Protein 1PG6 (pdb70)

Nearest PDB structures (foldseek):
  1pg6-assembly1_A  TM=1.004E+00  e=1.385E-38  Streptococcus pyogenes MGAS8232
  1yox-assembly1_B  TM=8.135E-01  e=5.431E-15  Pseudomonas aeruginosa PAO1
  1yox-assembly1_A  TM=8.453E-01  e=1.444E-13  Pseudomonas aeruginosa PAO1
  1yox-assembly2_D  TM=7.747E-01  e=6.832E-14  Pseudomonas aeruginosa PAO1
  1yox-assembly1_C  TM=8.020E-01  e=1.529E-13  Pseudomonas aeruginosa PAO1

B-factor: mean 27.82, std 14.69, range [6.5, 65.75]

Secondary structure (DSSP, 8-state):
--EEE-------EEEEE-TT--EEEETT--EE-TT---B-TT---SSSHHHHHH-------EEE---SSEEEEE--SSSB-EEEEEESS--EEE-TT-EEEEETTSEE--B-------B--EESSEEEEEE-SB-EEEEEEES---EEGGGEEEEETTSEEEEE-SS---HHHHT---EEEEESEEEEEEES--HHHHHHHHGGG-

Sequence (206 aa):
RRFTIDQNQFPLVEIDLEHGGSVYLQQGSVYHTENVTLNTKLNGLGKLVGAIGRSVSGESFITQASNGDGKLALAPNTPGQIVALELGEKQYRLNDGAFLALDGSAQYKERQNIGGGLFVTTEGLGTLLANSFGSIKKITLDGGTTIDNAHVVAWSRELDYDIHLENGFQSIGTGEGVVNTFRGHGEIYIQSLNLEQFAGTLKRYL

Structure (mmCIF, N/CA/C/O backbone):
data_1PG6
#
_entry.id   1PG6
#
_cell.length_a   71.541
_cell.length_b   71.541
_cell.length_c   216.927
_cell.angle_alpha   90.00
_cell.angle_beta   90.00
_cell.angle_gamma   120.00
#
_symmetry.space_group_name_H-M   'H 3 2'
#
loop_
_entity.id
_entity.type
_entity.pdbx_description
1 polymer 'Hypothetical protein SpyM3_0169'
2 non-polymer 'CALCIUM ION'
3 water water
#
loop_
_atom_site.group_PDB
_atom_site.id
_atom_site.type_symbol
_atom_site.label_atom_id
_atom_site.label_alt_id
_atom_site.label_comp_id
_atom_site.label_asym_id
_atom_site.label_entity_id
_atom_site.label_seq_id
_atom_site.pdbx_PDB_ins_code
_atom_site.Cartn_x
_atom_site.Cartn_y
_atom_site.Cartn_z
_atom_site.occupancy
_atom_site.B_iso_or_equiv
_atom_site.auth_seq_id
_atom_site.auth_comp_id
_atom_site.auth_asym_id
_atom_site.auth_atom_id
_atom_site.pdbx_PDB_model_num
ATOM 1 N N . ARG A 1 12 ? 56.926 -3.541 67.441 1.00 44.49 5 ARG A N 1
ATOM 2 C CA . ARG A 1 12 ? 55.687 -2.750 67.195 1.00 44.22 5 ARG A CA 1
ATOM 3 C C . ARG A 1 12 ? 56.008 -1.260 67.228 1.00 42.58 5 ARG A C 1
ATOM 4 O O . ARG A 1 12 ? 56.928 -0.829 67.922 1.00 41.65 5 ARG A O 1
ATOM 20 N N . ARG A 1 14 ? 55.252 2.708 68.132 1.00 35.64 7 ARG A N 1
ATOM 21 C CA . ARG A 1 14 ? 54.636 3.380 69.266 1.00 34.81 7 ARG A CA 1
ATOM 22 C C . ARG A 1 14 ? 54.038 4.662 68.702 1.00 32.57 7 ARG A C 1
ATOM 23 O O . ARG A 1 14 ? 54.723 5.425 68.021 1.00 31.24 7 ARG A O 1
ATOM 31 N N . PHE A 1 15 ? 52.759 4.892 68.970 1.00 29.68 8 PHE A N 1
ATOM 32 C CA . PH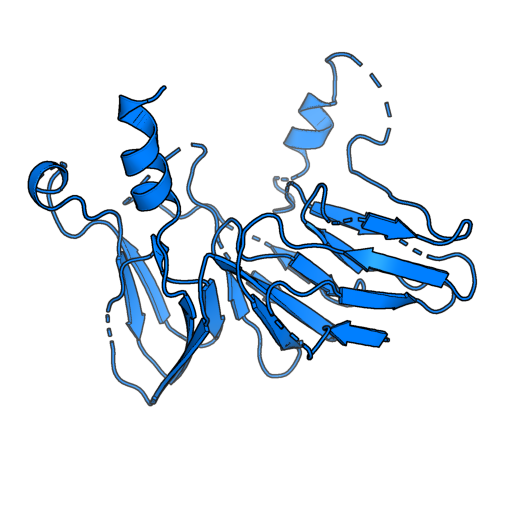E A 1 15 ? 52.095 6.080 68.450 1.00 28.33 8 PHE A CA 1
ATOM 33 C C . PHE A 1 15 ? 51.466 6.932 69.540 1.00 27.77 8 PHE A C 1
ATOM 34 O O . PHE A 1 15 ? 51.264 6.481 70.666 1.00 27.11 8 PHE A O 1
ATOM 42 N N . THR A 1 16 ? 51.167 8.177 69.193 1.00 26.62 9 THR A N 1
ATOM 43 C CA . THR A 1 16 ? 50.533 9.102 70.115 1.00 26.82 9 THR A CA 1
ATOM 44 C C . THR A 1 16 ? 49.579 9.982 69.319 1.00 25.88 9 THR A C 1
ATOM 45 O O . THR A 1 16 ? 50.012 10.854 68.563 1.00 23.79 9 THR A O 1
ATOM 49 N N . ILE A 1 17 ? 48.282 9.725 69.468 1.00 25.34 10 ILE A N 1
ATOM 50 C CA . ILE A 1 17 ? 47.263 10.518 68.788 1.00 24.00 10 ILE A CA 1
ATOM 51 C C . ILE A 1 17 ? 47.019 11.721 69.682 1.00 25.77 10 ILE A C 1
ATOM 52 O O . ILE A 1 17 ? 46.753 11.575 70.875 1.00 24.73 10 ILE A O 1
ATOM 57 N N . ASP A 1 18 ? 47.130 12.915 69.114 1.00 27.10 11 ASP A N 1
ATOM 58 C CA . ASP A 1 18 ? 46.917 14.125 69.896 1.00 28.00 11 ASP A CA 1
ATOM 59 C C . ASP A 1 18 ? 45.514 14.102 70.516 1.00 28.14 11 ASP A C 1
ATOM 60 O O . ASP A 1 18 ? 44.539 13.808 69.828 1.00 30.47 11 ASP A O 1
ATOM 65 N N . GLN A 1 19 ? 45.410 14.415 71.807 1.00 28.71 12 GLN A N 1
ATOM 66 C CA . GLN A 1 19 ? 44.112 14.402 72.491 1.00 27.60 12 GLN A CA 1
ATOM 67 C C . GLN A 1 19 ? 43.458 15.777 72.595 1.00 24.53 12 GLN A C 1
ATOM 68 O O . GLN A 1 19 ? 42.236 15.884 72.690 1.00 24.35 12 GLN A O 1
ATOM 74 N N . ASN A 1 20 ? 44.267 16.828 72.590 1.00 19.17 13 ASN A N 1
ATOM 75 C CA . ASN A 1 20 ? 43.726 18.170 72.709 1.00 15.64 13 ASN A CA 1
ATOM 76 C C . ASN A 1 20 ? 43.279 18.735 71.369 1.00 13.43 13 ASN A C 1
ATOM 77 O O . ASN A 1 20 ? 42.316 19.499 71.303 1.00 14.88 13 ASN A O 1
ATOM 90 N N . GLN A 1 22 ? 41.469 19.171 67.945 1.00 11.65 15 GLN A N 1
ATOM 91 C CA . GLN A 1 22 ? 40.181 18.789 67.378 1.00 11.91 15 GLN A CA 1
ATOM 92 C C . GLN A 1 22 ? 40.426 17.900 66.162 1.00 8.67 15 GLN A C 1
ATOM 93 O O . GLN A 1 22 ? 39.730 16.910 65.940 1.00 9.07 15 GLN A O 1
ATOM 99 N N . PHE A 1 23 ? 41.426 18.277 65.375 1.00 7.71 16 PHE A N 1
ATOM 100 C CA . PHE A 1 23 ? 41.828 17.534 64.173 1.00 7.10 16 PHE A CA 1
ATOM 101 C C . PHE A 1 23 ? 43.236 17.062 64.528 1.00 7.41 16 PHE A C 1
ATOM 102 O O . PHE A 1 23 ? 44.198 17.816 64.447 1.00 7.91 16 PHE A O 1
ATOM 110 N N . PRO A 1 24 ? 43.355 15.797 64.945 1.00 9.41 17 PRO A N 1
ATOM 111 C CA . PRO A 1 24 ? 44.603 15.167 65.355 1.00 10.11 17 PRO A CA 1
ATOM 112 C C . PRO A 1 24 ? 45.696 14.895 64.354 1.00 10.29 17 PRO A C 1
ATOM 113 O O . PRO A 1 24 ? 45.475 14.723 63.155 1.00 9.75 17 PRO A O 1
ATOM 117 N N . LEU A 1 25 ? 46.899 14.871 64.903 1.00 12.70 18 LEU A N 1
ATOM 118 C CA . LEU A 1 25 ? 48.108 14.550 64.173 1.00 13.94 18 LEU A CA 1
ATOM 119 C C . LEU A 1 25 ? 48.508 13.316 64.973 1.00 14.64 18 LEU A C 1
ATOM 120 O O . LEU A 1 25 ? 48.177 13.212 66.158 1.00 15.88 18 LEU A O 1
ATOM 125 N N . VAL A 1 26 ? 49.170 12.361 64.339 1.00 12.67 19 VAL A N 1
ATOM 126 C CA . VAL A 1 26 ? 49.613 11.187 65.069 1.00 12.82 19 VAL A CA 1
ATOM 127 C C . VAL A 1 26 ? 51.131 11.126 64.967 1.00 14.60 19 VAL A C 1
ATOM 128 O O . VAL A 1 26 ? 51.692 11.124 63.873 1.00 14.62 19 VAL A O 1
ATOM 132 N N . GLU A 1 27 ? 51.787 11.132 66.123 1.00 14.11 20 GLU A N 1
ATOM 133 C CA . GLU A 1 27 ? 53.238 11.065 66.184 1.00 16.35 20 GLU A CA 1
ATOM 134 C C . GLU A 1 27 ? 53.588 9.598 66.369 1.00 17.60 20 GLU A C 1
ATOM 135 O O . GLU A 1 27 ? 53.075 8.937 67.276 1.00 17.98 20 GLU A O 1
ATOM 141 N N . ILE A 1 28 ? 54.463 9.094 65.508 1.00 17.59 21 ILE A N 1
ATOM 142 C CA . ILE A 1 28 ? 54.857 7.692 65.543 1.00 18.87 21 ILE A CA 1
ATOM 143 C C . ILE A 1 28 ? 56.347 7.498 65.788 1.00 19.52 21 ILE A C 1
ATOM 144 O O . ILE A 1 28 ? 57.177 8.137 65.147 1.00 20.38 21 ILE A O 1
ATOM 149 N N . ASP A 1 29 ? 56.677 6.618 66.729 1.00 21.59 22 ASP A N 1
ATOM 150 C CA . ASP A 1 29 ? 58.068 6.310 67.036 1.00 23.38 22 ASP A CA 1
ATOM 151 C C . ASP A 1 29 ? 58.376 4.929 66.486 1.00 24.14 22 ASP A C 1
ATOM 152 O O . ASP A 1 29 ? 57.675 3.959 66.783 1.00 22.17 22 ASP A O 1
ATOM 157 N N . LEU A 1 30 ? 59.422 4.853 65.672 1.00 25.31 23 LEU A N 1
ATOM 158 C CA . LEU A 1 30 ? 59.838 3.594 65.066 1.00 27.12 23 LEU A CA 1
ATOM 159 C C . LEU A 1 30 ? 61.212 3.170 65.563 1.00 28.51 23 LEU A C 1
ATOM 160 O O . LEU A 1 30 ? 62.151 3.964 65.570 1.00 28.30 23 LEU A O 1
ATOM 165 N N . GLU A 1 31 ? 61.320 1.916 65.984 1.00 31.02 24 GLU A N 1
ATOM 166 C CA . GLU A 1 31 ? 62.590 1.382 66.451 1.00 33.41 24 GLU A CA 1
ATOM 167 C C . GLU A 1 31 ? 63.400 0.989 65.225 1.00 33.69 24 GLU A C 1
ATOM 168 O O . GLU A 1 31 ? 62.882 0.986 64.107 1.00 33.27 24 GLU A O 1
ATOM 174 N N . HIS A 1 32 ? 64.669 0.660 65.432 1.00 33.83 25 HIS A N 1
ATOM 175 C CA . HIS A 1 32 ? 65.524 0.262 64.325 1.00 33.42 25 HIS A CA 1
ATOM 176 C C . HIS A 1 32 ? 64.882 -0.902 63.576 1.00 31.84 25 HIS A C 1
ATOM 177 O O . HIS A 1 32 ? 64.426 -1.867 64.188 1.00 31.71 25 HIS A O 1
ATOM 184 N N . GLY A 1 33 ? 64.840 -0.799 62.250 1.00 31.20 26 GLY A N 1
ATOM 185 C CA . GLY A 1 33 ? 64.254 -1.854 61.443 1.00 29.86 26 GLY A CA 1
ATOM 186 C C . GLY A 1 33 ? 62.736 -1.848 61.419 1.00 29.57 26 GLY A C 1
ATOM 187 O O . GLY A 1 33 ? 62.123 -2.666 60.735 1.00 30.03 26 GLY A O 1
ATOM 188 N N . GLY A 1 34 ? 62.126 -0.927 62.159 1.00 28.84 27 GLY A N 1
ATOM 189 C CA . GLY A 1 34 ? 60.674 -0.852 62.198 1.00 27.13 27 GLY A CA 1
ATOM 190 C C . GLY A 1 34 ? 60.082 -0.156 60.987 1.00 26.19 27 GLY A C 1
ATOM 191 O O . GLY A 1 34 ? 60.723 0.698 60.374 1.00 25.19 27 GLY A O 1
ATOM 192 N N . SER A 1 35 ? 58.852 -0.517 60.636 1.00 25.00 28 SER A N 1
ATOM 193 C CA . SER A 1 35 ? 58.193 0.090 59.487 1.00 24.27 28 SER A CA 1
ATOM 194 C C . SER A 1 35 ? 56.701 0.254 59.719 1.00 22.90 28 SER A C 1
ATOM 195 O O . SER A 1 35 ? 56.132 -0.307 60.656 1.00 21.25 28 SER A O 1
ATOM 198 N N . VAL A 1 36 ? 56.069 1.024 58.844 1.00 21.11 29 VAL A N 1
ATOM 199 C CA . VAL A 1 36 ? 54.641 1.251 58.944 1.00 19.93 29 VAL A CA 1
ATOM 200 C C . VAL A 1 36 ? 54.066 1.619 57.590 1.00 17.00 29 VAL A C 1
ATOM 201 O O . VAL A 1 36 ? 54.686 2.355 56.819 1.00 17.91 29 VAL A O 1
ATOM 205 N N . TYR A 1 37 ? 52.886 1.082 57.302 1.00 17.12 30 TYR A N 1
ATOM 206 C CA . TYR A 1 37 ? 52.185 1.379 56.060 1.00 15.83 30 TYR A CA 1
ATOM 207 C C . TYR A 1 37 ? 51.399 2.652 56.346 1.00 15.94 30 TYR A C 1
ATOM 208 O O . TYR A 1 37 ? 50.849 2.806 57.438 1.00 15.25 30 TYR A O 1
ATOM 217 N N . LEU A 1 38 ? 51.330 3.555 55.375 1.00 14.53 31 LEU A N 1
ATOM 218 C CA . LEU A 1 38 ? 50.597 4.799 55.581 1.00 14.87 31 LEU A CA 1
ATOM 219 C C . LEU A 1 38 ? 49.826 5.286 54.366 1.00 14.45 31 LEU A C 1
ATOM 220 O O . LEU A 1 38 ? 50.188 5.014 53.218 1.00 13.75 31 LEU A O 1
ATOM 225 N N . GLN A 1 39 ? 48.747 6.003 54.649 1.00 14.02 32 GLN A N 1
ATOM 226 C CA . GLN A 1 39 ? 47.896 6.597 53.629 1.00 14.53 32 GLN A CA 1
ATOM 227 C C . GLN A 1 39 ? 48.782 7.487 52.764 1.00 14.26 32 GLN A C 1
ATOM 228 O O . GLN A 1 39 ? 49.506 8.336 53.281 1.00 13.27 32 GLN A O 1
ATOM 234 N N . GLN A 1 40 ? 48.735 7.289 51.451 1.00 16.06 33 GLN A N 1
ATOM 235 C CA . GLN A 1 40 ? 49.565 8.088 50.563 1.00 16.81 33 GLN A CA 1
ATOM 236 C C . GLN A 1 40 ? 49.371 9.571 50.849 1.00 15.10 33 GLN A C 1
ATOM 237 O O . GLN A 1 40 ? 48.243 10.047 50.952 1.00 14.24 33 GLN A O 1
ATOM 243 N N . GLY A 1 41 ? 50.483 10.286 50.990 1.00 15.49 34 GLY A N 1
ATOM 244 C CA . GLY A 1 41 ? 50.432 11.711 51.249 1.00 13.91 34 GLY A CA 1
ATOM 245 C C . GLY A 1 41 ? 50.168 12.136 52.684 1.00 13.32 34 GLY A C 1
ATOM 246 O O . GLY A 1 41 ? 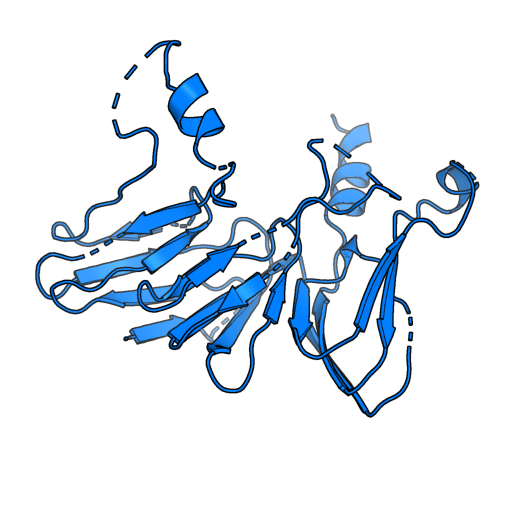50.137 13.328 52.957 1.00 13.22 34 GLY A O 1
ATOM 247 N N . SER A 1 42 ? 50.003 11.196 53.609 1.00 11.38 35 SER A N 1
ATOM 248 C CA . SER A 1 42 ? 49.707 11.565 54.997 1.00 11.42 35 SER A CA 1
ATOM 249 C C . SER A 1 42 ? 50.906 12.035 55.811 1.00 11.45 35 SER A C 1
ATOM 250 O O . SER A 1 42 ? 50.751 12.551 56.919 1.00 11.78 35 SER A O 1
ATOM 261 N N . VAL A 1 44 ? 53.672 14.246 57.453 1.00 12.08 37 VAL A N 1
ATOM 262 C CA . VAL A 1 44 ? 53.763 15.675 57.753 1.00 13.12 37 VAL A CA 1
ATOM 263 C C . VAL A 1 44 ? 55.244 15.998 57.896 1.00 15.58 37 VAL A C 1
ATOM 264 O O . VAL A 1 44 ? 55.730 17.006 57.384 1.00 16.21 37 VAL A O 1
ATOM 268 N N . TYR A 1 45 ? 55.955 15.122 58.596 1.00 16.89 38 TYR A N 1
ATOM 269 C CA . TYR A 1 45 ? 57.389 15.265 58.784 1.00 18.99 38 TYR A CA 1
ATOM 270 C C . TYR A 1 45 ? 57.973 13.978 59.346 1.00 19.59 38 TYR A C 1
ATOM 271 O O . TYR A 1 45 ? 57.250 13.119 59.852 1.00 18.51 38 TYR A O 1
ATOM 280 N N . HIS A 1 46 ? 59.287 13.835 59.238 1.00 21.38 39 HIS A N 1
ATOM 281 C CA . HIS A 1 46 ? 59.945 12.640 59.735 1.00 23.90 39 HIS A CA 1
ATOM 282 C C . HIS A 1 46 ? 61.428 12.904 59.935 1.00 25.55 39 HIS A C 1
ATOM 283 O O . HIS A 1 46 ? 61.992 13.799 59.307 1.00 25.75 39 HIS A O 1
ATOM 290 N N . THR A 1 47 ? 62.055 12.136 60.818 1.00 27.76 40 THR A N 1
ATOM 291 C CA . THR A 1 47 ? 63.478 12.308 61.073 1.00 30.23 40 THR A CA 1
ATOM 292 C C . THR A 1 47 ? 64.275 11.813 59.873 1.00 32.05 40 THR A C 1
ATOM 293 O O . THR A 1 47 ? 63.780 11.027 59.065 1.00 30.02 40 THR A O 1
ATOM 297 N N . GLU A 1 48 ? 65.513 12.283 59.762 1.00 34.94 41 GLU A N 1
ATOM 298 C CA . GLU A 1 48 ? 66.390 11.923 58.653 1.00 37.94 41 GLU A CA 1
ATOM 299 C C . GLU A 1 48 ? 66.570 10.422 58.436 1.00 37.56 41 GLU A C 1
ATOM 300 O O . GLU A 1 48 ? 66.642 9.963 57.296 1.00 38.23 41 GLU A O 1
ATOM 306 N N . ASN A 1 49 ? 66.644 9.657 59.521 1.00 37.74 42 ASN A N 1
ATOM 307 C CA . ASN A 1 49 ? 66.839 8.214 59.411 1.00 37.29 42 ASN A CA 1
ATOM 308 C C . ASN A 1 49 ? 65.586 7.444 59.006 1.00 35.99 42 ASN A C 1
ATOM 309 O O . ASN A 1 49 ? 65.576 6.214 59.021 1.00 35.27 42 ASN A O 1
ATOM 314 N N . VAL A 1 50 ? 64.530 8.169 58.646 1.00 34.40 43 VAL A N 1
ATOM 315 C CA . VAL A 1 50 ? 63.287 7.536 58.220 1.00 32.49 43 VAL A CA 1
ATOM 316 C C . VAL A 1 50 ? 63.114 7.745 56.721 1.00 32.24 43 VAL A C 1
ATOM 317 O O . VAL A 1 50 ? 63.077 8.879 56.244 1.00 32.39 43 VAL A O 1
ATOM 321 N N . THR A 1 51 ? 63.018 6.646 55.982 1.00 31.23 44 THR A N 1
ATOM 322 C CA . THR A 1 51 ? 62.861 6.710 54.535 1.00 32.48 44 THR A CA 1
ATOM 323 C C . THR A 1 51 ? 61.472 6.269 54.083 1.00 31.80 44 THR A C 1
ATOM 324 O O . THR A 1 51 ? 60.911 5.308 54.609 1.00 29.84 44 THR A O 1
ATOM 328 N N . LEU A 1 52 ? 60.928 6.982 53.103 1.00 33.66 45 LEU A N 1
ATOM 329 C CA . LEU A 1 52 ? 59.609 6.678 52.565 1.00 35.34 45 LEU A CA 1
ATOM 330 C C . LEU A 1 52 ? 59.747 5.916 51.253 1.00 37.38 45 LEU A C 1
ATOM 331 O O . LEU A 1 52 ? 60.314 6.428 50.287 1.00 37.30 45 LEU A O 1
ATOM 336 N N . ASN A 1 53 ? 59.229 4.693 51.221 1.00 38.61 46 ASN A N 1
ATOM 337 C CA . ASN A 1 53 ? 59.299 3.869 50.021 1.00 41.18 46 ASN A CA 1
ATOM 338 C C . ASN A 1 53 ? 57.920 3.643 49.404 1.00 41.39 46 ASN A C 1
ATOM 339 O O . ASN A 1 53 ? 56.926 3.501 50.116 1.00 40.74 46 ASN A O 1
ATOM 344 N N . THR A 1 54 ? 57.871 3.615 48.075 1.00 41.15 47 THR A N 1
ATOM 345 C CA . THR A 1 54 ? 56.625 3.397 47.349 1.00 42.72 47 THR A CA 1
ATOM 346 C C . THR A 1 54 ? 56.864 2.332 46.284 1.00 43.95 47 THR A C 1
ATOM 347 O O . THR A 1 54 ? 57.987 1.853 46.122 1.00 43.63 47 THR A O 1
ATOM 351 N N . LYS A 1 55 ? 55.813 1.960 45.560 1.00 45.46 48 LYS A N 1
ATOM 352 C CA . LYS A 1 55 ? 55.951 0.952 44.513 1.00 47.58 48 LYS A CA 1
ATOM 353 C C . LYS A 1 55 ? 56.466 1.559 43.213 1.00 48.07 48 LYS A C 1
ATOM 354 O O . LYS A 1 55 ? 56.671 0.847 42.230 1.00 48.67 48 LYS A O 1
ATOM 360 N N . LEU A 1 56 ? 56.670 2.873 43.209 1.00 48.66 49 LEU A N 1
ATOM 361 C CA . LEU A 1 56 ? 57.164 3.566 42.023 1.00 49.76 49 LEU A CA 1
ATOM 362 C C . LEU A 1 56 ? 58.635 3.929 42.181 1.00 50.94 49 LEU A C 1
ATOM 363 O O . LEU A 1 56 ? 59.101 4.941 41.653 1.00 51.07 49 LEU A O 1
ATOM 368 N N . ASN A 1 57 ? 59.358 3.093 42.915 1.00 52.33 50 ASN A N 1
ATOM 369 C CA . ASN A 1 57 ? 60.779 3.299 43.152 1.00 53.58 50 ASN A CA 1
ATOM 370 C C . ASN A 1 57 ? 61.564 3.073 41.866 1.00 54.19 50 ASN A C 1
ATOM 371 O O . ASN A 1 57 ? 61.037 2.527 40.894 1.00 54.37 50 ASN A O 1
ATOM 376 N N . GLY A 1 62 ? 59.333 7.509 33.189 1.00 62.35 55 GLY A N 1
ATOM 377 C CA . GLY A 1 62 ? 58.042 7.833 32.612 1.00 62.37 55 GLY A CA 1
ATOM 378 C C . GLY A 1 62 ? 57.141 6.619 32.509 1.00 62.44 55 GLY A C 1
ATOM 379 O O . GLY A 1 62 ? 57.237 5.697 33.320 1.00 62.38 55 GLY A O 1
ATOM 380 N N . LEU A 1 63 ? 56.260 6.615 31.515 1.00 62.34 56 LEU A N 1
ATOM 381 C CA . LEU A 1 63 ? 55.355 5.490 31.324 1.00 62.24 56 LEU A CA 1
ATOM 382 C C . LEU A 1 63 ? 56.214 4.277 30.998 1.00 62.43 56 LEU A C 1
ATOM 383 O O . LEU A 1 63 ? 57.317 4.413 30.469 1.00 62.91 56 LEU A O 1
ATOM 388 N N . GLY A 1 64 ? 55.711 3.092 31.316 1.00 62.09 57 GLY A N 1
ATOM 389 C CA . GLY A 1 64 ? 56.471 1.891 31.043 1.00 62.17 57 GLY A CA 1
ATOM 390 C C . GLY A 1 64 ? 56.781 1.141 32.318 1.00 62.41 57 GLY A C 1
ATOM 391 O O . GLY A 1 64 ? 57.600 1.572 33.130 1.00 62.80 57 GLY A O 1
ATOM 392 N N . LYS A 1 65 ? 56.113 0.008 32.488 1.00 62.35 58 LYS A N 1
ATOM 393 C CA . LYS A 1 65 ? 56.292 -0.831 33.657 1.00 61.92 58 LYS A CA 1
ATOM 394 C C . LYS A 1 65 ? 55.997 -0.129 34.980 1.00 61.28 58 LYS A C 1
ATOM 395 O O . LYS A 1 65 ? 56.394 -0.600 36.048 1.00 61.52 58 LYS A O 1
ATOM 401 N N . LEU A 1 66 ? 55.332 1.020 34.896 1.00 59.92 59 LEU A N 1
ATOM 402 C CA . LEU A 1 66 ? 54.885 1.730 36.087 1.00 57.97 59 LEU A CA 1
ATOM 403 C C . LEU A 1 66 ? 53.482 1.151 36.012 1.00 56.82 59 LEU A C 1
ATOM 404 O O . LEU A 1 66 ? 52.710 1.140 36.972 1.00 56.53 59 LEU A O 1
ATOM 409 N N . VAL A 1 67 ? 53.197 0.669 34.804 1.00 54.94 60 VAL A N 1
ATOM 410 C CA . VAL A 1 67 ? 51.962 0.003 34.443 1.00 53.49 60 VAL A CA 1
ATOM 411 C C . VAL A 1 67 ? 52.172 -1.375 35.051 1.00 52.67 60 VAL A C 1
ATOM 412 O O . VAL A 1 67 ? 51.225 -2.069 35.417 1.00 52.52 60 VAL A O 1
ATOM 416 N N . GLY A 1 68 ? 53.444 -1.755 35.147 1.00 52.09 61 GLY A N 1
ATOM 417 C CA . GLY A 1 68 ? 53.804 -3.029 35.734 1.00 51.09 61 GLY A CA 1
ATOM 418 C C . GLY A 1 68 ? 53.726 -2.880 37.239 1.00 50.35 61 GLY A C 1
ATOM 419 O O . GLY A 1 68 ? 53.454 -3.840 37.958 1.00 50.14 61 GLY A O 1
ATOM 420 N N . ALA A 1 69 ? 53.971 -1.662 37.714 1.00 50.46 62 ALA A N 1
ATOM 421 C CA . ALA A 1 69 ? 53.906 -1.369 39.138 1.00 50.35 62 ALA A CA 1
ATOM 422 C C . ALA A 1 69 ? 52.450 -1.528 39.560 1.00 50.25 62 ALA A C 1
ATOM 423 O O . ALA A 1 69 ? 52.141 -2.206 40.539 1.00 49.69 62 ALA A O 1
ATOM 425 N N . ILE A 1 70 ? 51.559 -0.898 38.800 1.00 50.56 63 ILE A N 1
ATOM 426 C CA . ILE A 1 70 ? 50.128 -0.971 39.064 1.00 51.40 63 ILE A CA 1
ATOM 427 C C . ILE A 1 70 ? 49.650 -2.394 38.799 1.00 51.99 63 ILE A C 1
ATOM 428 O O . ILE A 1 70 ? 48.827 -2.934 39.537 1.00 52.00 63 ILE A O 1
ATOM 433 N N . GLY A 1 71 ? 50.180 -2.994 37.738 1.00 52.92 64 GLY A N 1
ATOM 434 C CA . GLY A 1 71 ? 49.796 -4.343 37.369 1.00 53.96 64 GLY A CA 1
ATOM 435 C C . GLY A 1 71 ? 50.016 -5.393 38.441 1.00 55.19 64 GLY A C 1
ATOM 436 O O . GLY A 1 71 ? 49.145 -6.232 38.676 1.00 54.93 64 GLY A O 1
ATOM 437 N N . ARG A 1 72 ? 51.175 -5.357 39.091 1.00 56.52 65 ARG A N 1
ATOM 438 C CA . ARG A 1 72 ? 51.487 -6.330 40.133 1.00 57.79 65 ARG A CA 1
ATOM 439 C C . ARG A 1 72 ? 50.674 -6.134 41.410 1.00 57.86 65 ARG A C 1
ATOM 440 O O . ARG A 1 72 ? 50.386 -7.098 42.120 1.00 57.76 65 ARG A O 1
ATOM 448 N N . SER A 1 73 ? 50.302 -4.892 41.703 1.00 58.12 66 SER A N 1
ATOM 449 C CA . SER A 1 73 ? 49.526 -4.606 42.905 1.00 58.54 66 SER A CA 1
ATOM 450 C C . SER A 1 73 ? 48.090 -5.102 42.775 1.00 58.86 66 SER A C 1
ATOM 451 O O . SER A 1 73 ? 47.496 -5.572 43.745 1.00 58.66 66 SER A O 1
ATOM 462 N N . VAL A 1 75 ? 47.017 -7.708 41.329 1.00 57.68 68 VAL A N 1
ATOM 463 C CA . VAL A 1 75 ? 46.943 -9.148 41.545 1.00 56.70 68 VAL A CA 1
ATOM 464 C C . VAL A 1 75 ? 47.414 -9.525 42.948 1.00 55.28 68 VAL A C 1
ATOM 465 O O . VAL A 1 75 ? 46.958 -10.517 43.518 1.00 55.05 68 VAL A O 1
ATOM 469 N N . SER A 1 76 ? 48.325 -8.730 43.502 1.00 53.19 69 SER A N 1
ATOM 470 C CA . SER A 1 76 ? 48.843 -8.991 44.840 1.00 50.91 69 SER A CA 1
ATOM 471 C C . SER A 1 76 ? 47.844 -8.509 45.887 1.00 48.90 69 SER A C 1
ATOM 472 O O . SER A 1 76 ? 47.961 -8.836 47.068 1.00 48.63 69 SER A O 1
ATOM 475 N N . GLY A 1 77 ? 46.862 -7.732 45.442 1.00 46.61 70 GLY A N 1
ATOM 476 C CA . GLY A 1 77 ? 45.856 -7.215 46.352 1.00 43.48 70 GLY A CA 1
ATOM 477 C C . GLY A 1 77 ? 46.345 -6.004 47.122 1.00 41.16 70 GLY A C 1
ATOM 478 O O . GLY A 1 77 ? 45.726 -5.592 48.102 1.00 40.28 70 GLY A O 1
ATOM 479 N N . GLU A 1 78 ? 47.463 -5.434 46.680 1.00 39.19 71 GLU A N 1
ATOM 480 C CA . GLU A 1 78 ? 48.037 -4.262 47.329 1.00 37.73 71 GLU A CA 1
ATOM 481 C C . GLU A 1 78 ? 47.430 -2.979 46.776 1.00 34.93 71 GLU A C 1
ATOM 482 O O . GLU A 1 78 ? 46.787 -2.988 45.726 1.00 34.69 71 GLU A O 1
ATOM 488 N N . SER A 1 79 ? 47.642 -1.876 47.485 1.00 31.36 72 SER A N 1
ATOM 489 C CA . SER A 1 79 ? 47.110 -0.588 47.065 1.00 28.67 72 SER A CA 1
ATOM 490 C C . SER A 1 79 ? 48.214 0.364 46.638 1.00 28.09 72 SER A C 1
ATOM 491 O O . SER A 1 79 ? 49.267 0.440 47.272 1.00 26.67 72 SER A O 1
ATOM 502 N N . PHE A 1 81 ? 47.858 3.441 46.725 1.00 23.81 74 PHE A N 1
ATOM 503 C CA . PHE A 1 81 ? 47.690 4.629 47.554 1.00 23.57 74 PHE A CA 1
ATOM 504 C C . PHE A 1 81 ? 48.159 4.423 48.988 1.00 22.23 74 PHE A C 1
ATOM 505 O O . PHE A 1 81 ? 47.761 5.148 49.901 1.00 19.64 74 PHE A O 1
ATOM 513 N N . ILE A 1 82 ? 49.010 3.420 49.171 1.00 20.68 75 ILE A N 1
ATOM 514 C CA . ILE A 1 82 ? 49.576 3.118 50.474 1.00 19.98 75 ILE A CA 1
ATOM 515 C C . ILE A 1 82 ? 51.091 3.049 50.323 1.00 21.40 75 ILE A C 1
ATOM 516 O O . ILE A 1 82 ? 51.607 2.326 49.469 1.00 20.51 75 ILE A O 1
ATOM 521 N N . THR A 1 83 ? 51.796 3.824 51.138 1.00 20.86 76 THR A N 1
ATOM 522 C CA . THR A 1 83 ? 53.250 3.841 51.100 1.00 21.49 76 THR A CA 1
ATOM 523 C C . THR A 1 83 ? 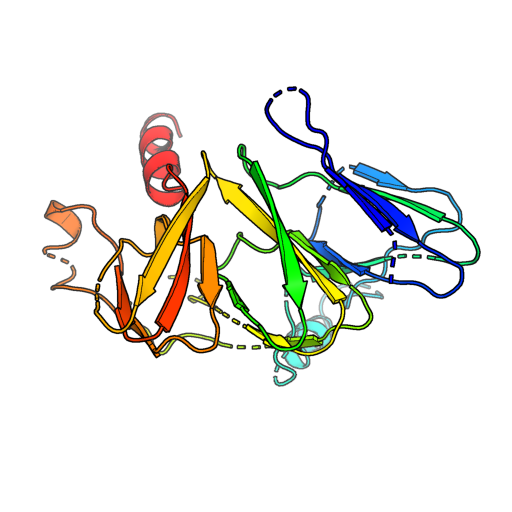53.786 3.253 52.394 1.00 21.95 76 THR A C 1
ATOM 524 O O . THR A 1 83 ? 53.026 2.978 53.324 1.00 19.82 76 THR A O 1
ATOM 528 N N . GLN A 1 84 ? 55.094 3.044 52.460 1.00 24.55 77 GLN A N 1
ATOM 529 C CA . GLN A 1 84 ? 55.673 2.476 53.667 1.00 27.21 77 GLN A CA 1
ATOM 530 C C . GLN A 1 84 ? 56.904 3.244 54.109 1.00 27.66 77 GLN A C 1
ATOM 531 O O . GLN A 1 84 ? 57.766 3.579 53.299 1.00 28.03 77 GLN A O 1
ATOM 537 N N . ALA A 1 85 ? 56.968 3.528 55.404 1.00 26.75 78 ALA A N 1
ATOM 538 C CA . ALA A 1 85 ? 58.088 4.253 55.979 1.00 28.11 78 ALA A CA 1
ATOM 539 C C . ALA A 1 85 ? 58.965 3.276 56.751 1.00 29.18 78 ALA A C 1
ATOM 540 O O . ALA A 1 85 ? 58.463 2.473 57.536 1.00 28.59 78 ALA A O 1
ATOM 550 N N . SER A 1 87 ? 62.580 2.749 59.171 1.00 30.97 80 SER A N 1
ATOM 551 C CA . SER A 1 87 ? 63.488 3.450 60.068 1.00 31.28 80 SER A CA 1
ATOM 552 C C . SER A 1 87 ? 64.827 2.738 60.239 1.00 32.52 80 SER A C 1
ATOM 553 O O . SER A 1 87 ? 64.882 1.521 60.422 1.00 30.80 80 SER A O 1
ATOM 556 N N . ASN A 1 88 ? 65.901 3.517 60.170 1.00 33.54 81 ASN A N 1
ATOM 557 C CA . ASN A 1 88 ? 67.257 3.009 60.340 1.00 35.17 81 ASN A CA 1
ATOM 558 C C . ASN A 1 88 ? 67.711 3.589 61.675 1.00 35.08 81 ASN A C 1
ATOM 559 O O . ASN A 1 88 ? 68.280 4.679 61.731 1.00 36.17 81 ASN A O 1
ATOM 564 N N . GLY A 1 89 ? 67.444 2.852 62.748 1.00 35.96 82 GLY A N 1
ATOM 565 C CA . GLY A 1 89 ? 67.777 3.314 64.083 1.00 35.61 82 GLY A CA 1
ATOM 566 C C . GLY A 1 89 ? 66.479 3.842 64.665 1.00 35.93 82 GLY A C 1
ATOM 567 O O . GLY A 1 89 ? 65.416 3.584 64.101 1.00 35.88 82 GLY A O 1
ATOM 568 N N . ASP A 1 90 ? 66.535 4.568 65.777 1.00 35.75 83 ASP A N 1
ATOM 569 C CA . ASP A 1 90 ? 65.313 5.113 66.363 1.00 34.99 83 ASP A CA 1
ATOM 570 C C . ASP A 1 90 ? 64.862 6.315 65.542 1.00 32.78 83 ASP A C 1
ATOM 571 O O . ASP A 1 90 ? 65.599 7.289 65.401 1.00 31.86 83 ASP A O 1
ATOM 576 N N . GLY A 1 91 ? 63.653 6.242 64.993 1.00 30.48 84 GLY A N 1
ATOM 577 C CA . GLY A 1 91 ? 63.155 7.339 64.184 1.00 25.94 84 GLY A CA 1
ATOM 578 C C . GLY A 1 91 ? 61.761 7.807 64.554 1.00 24.58 84 GLY A C 1
ATOM 579 O O . GLY A 1 91 ? 61.042 7.133 65.290 1.00 20.90 84 GLY A O 1
ATOM 580 N N . LYS A 1 92 ? 61.378 8.966 64.029 1.00 23.94 85 LYS A N 1
ATOM 581 C CA . LYS A 1 92 ? 60.069 9.534 64.309 1.00 23.27 85 LYS A CA 1
ATOM 582 C C . LYS A 1 92 ? 59.419 10.106 63.059 1.00 21.70 85 LYS A C 1
ATOM 583 O O . LYS A 1 92 ? 60.097 10.522 62.122 1.00 20.87 85 LYS A O 1
ATOM 589 N N . LEU A 1 93 ? 58.093 10.114 63.041 1.00 19.28 86 LEU A N 1
ATOM 590 C CA . LEU A 1 93 ? 57.373 10.688 61.918 1.00 17.00 86 LEU A CA 1
ATOM 591 C C . LEU A 1 93 ? 55.992 11.070 62.414 1.00 16.18 86 LEU A C 1
ATOM 592 O O . LEU A 1 93 ? 55.529 10.568 63.438 1.00 17.32 86 LEU A O 1
ATOM 597 N N . ALA A 1 94 ? 55.345 11.979 61.700 1.00 14.51 87 ALA A N 1
ATOM 598 C CA . ALA A 1 94 ? 54.015 12.427 62.079 1.00 12.15 87 ALA A CA 1
ATOM 599 C C . ALA A 1 94 ? 53.131 12.344 60.849 1.00 11.82 87 ALA A C 1
ATOM 600 O O . ALA A 1 94 ? 53.558 12.698 59.752 1.00 12.21 87 ALA A O 1
ATOM 602 N N . LEU A 1 95 ? 51.908 11.866 61.043 1.00 9.67 88 LEU A N 1
ATOM 603 C CA . LEU A 1 95 ? 50.951 11.722 59.953 1.00 10.02 88 LEU A CA 1
ATOM 604 C C . LEU A 1 95 ? 49.712 12.555 60.206 1.00 11.03 88 LEU A C 1
ATOM 605 O O . LEU A 1 95 ? 49.355 12.828 61.354 1.00 11.73 88 LEU A O 1
ATOM 610 N N . ALA A 1 96 ? 49.051 12.940 59.121 1.00 10.46 89 ALA A N 1
ATOM 611 C CA . ALA A 1 96 ? 47.822 13.708 59.202 1.00 10.02 89 ALA A CA 1
ATOM 612 C C . ALA A 1 96 ? 46.802 13.077 58.260 1.00 11.00 89 ALA A C 1
ATOM 613 O O . ALA A 1 96 ? 47.125 12.760 57.115 1.00 10.88 89 ALA A O 1
ATOM 615 N N . PRO A 1 97 ? 45.572 12.856 58.740 1.00 9.56 90 PRO A N 1
ATOM 616 C CA . PRO A 1 97 ? 44.509 12.269 57.914 1.00 12.56 90 PRO A CA 1
ATOM 617 C C . PRO A 1 97 ? 44.184 13.255 56.793 1.00 13.08 90 PRO A C 1
ATOM 618 O O . PRO A 1 97 ? 44.332 14.466 56.978 1.00 11.79 90 PRO A O 1
ATOM 622 N N . ASN A 1 98 ? 43.723 12.757 55.646 1.00 14.48 91 ASN A N 1
ATOM 623 C CA . ASN A 1 98 ? 43.405 13.650 54.534 1.00 15.98 91 ASN A CA 1
ATOM 624 C C . ASN A 1 98 ? 42.038 14.317 54.637 1.00 14.90 91 ASN A C 1
ATOM 625 O O . ASN A 1 98 ? 41.707 15.167 53.813 1.00 13.60 91 ASN A O 1
ATOM 630 N N . THR A 1 99 ? 41.243 13.940 55.636 1.00 12.91 92 THR A N 1
ATOM 631 C CA . THR A 1 99 ? 39.928 14.555 55.815 1.00 12.06 92 THR A CA 1
ATOM 632 C C . THR A 1 99 ? 39.737 15.026 57.257 1.00 11.97 92 THR A C 1
ATOM 633 O O . THR A 1 99 ? 40.295 14.447 58.190 1.00 11.53 92 THR A O 1
ATOM 637 N N . PRO A 1 100 ? 38.963 16.103 57.456 1.00 11.05 93 PRO A N 1
ATOM 638 C CA . PRO A 1 100 ? 38.715 16.633 58.802 1.00 12.05 93 PRO A CA 1
ATOM 639 C C . PRO A 1 100 ? 37.940 15.616 59.627 1.00 10.23 93 PRO A C 1
ATOM 640 O O . PRO A 1 100 ? 36.841 15.219 59.247 1.00 10.31 93 PRO A O 1
ATOM 644 N N . GLY A 1 101 ? 38.498 15.186 60.754 1.00 9.54 94 GLY A N 1
ATOM 645 C CA . GLY A 1 101 ? 37.784 14.219 61.565 1.00 9.95 94 GLY A CA 1
ATOM 646 C C . GLY A 1 101 ? 38.576 13.712 62.747 1.00 10.20 94 GLY A C 1
ATOM 647 O O . GLY A 1 101 ? 39.303 14.467 63.383 1.00 10.21 94 GLY A O 1
ATOM 648 N N . GLN A 1 102 ? 38.438 12.421 63.026 1.00 7.66 95 GLN A N 1
ATOM 649 C CA . GLN A 1 102 ? 39.114 11.794 64.150 1.00 9.04 95 GLN A CA 1
ATOM 650 C C . GLN A 1 102 ? 39.930 10.590 63.698 1.00 8.77 95 GLN A C 1
ATOM 651 O O . GLN A 1 102 ? 39.861 10.171 62.542 1.00 9.06 95 GLN A O 1
ATOM 657 N N . ILE A 1 103 ? 40.716 10.058 64.623 1.00 9.56 96 ILE A N 1
ATOM 658 C CA . ILE A 1 103 ? 41.542 8.887 64.367 1.00 9.41 96 ILE A CA 1
ATOM 659 C C . ILE A 1 103 ? 41.228 7.881 65.462 1.00 11.45 96 ILE A C 1
ATOM 660 O O . ILE A 1 103 ? 41.038 8.254 66.618 1.00 12.52 96 ILE A O 1
ATOM 665 N N . VAL A 1 104 ? 41.150 6.609 65.095 1.00 11.68 97 VAL A N 1
ATOM 666 C CA . VAL A 1 104 ? 40.887 5.564 66.070 1.00 12.55 97 VAL A CA 1
ATOM 667 C C . VAL A 1 104 ? 41.938 4.482 65.868 1.00 13.25 97 VAL A C 1
ATOM 668 O O . VAL A 1 104 ? 42.244 4.106 64.735 1.00 13.80 97 VAL A O 1
ATOM 672 N N . ALA A 1 105 ? 42.513 4.014 66.969 1.00 11.74 98 ALA A N 1
ATOM 673 C CA . ALA A 1 105 ? 43.532 2.970 66.915 1.00 11.24 98 ALA A CA 1
ATOM 674 C C . ALA A 1 105 ? 42.880 1.653 67.310 1.00 12.00 98 ALA A C 1
ATOM 675 O O . ALA A 1 105 ? 42.186 1.575 68.320 1.00 13.89 98 ALA A O 1
ATOM 677 N N . LEU A 1 106 ? 43.109 0.622 66.510 1.00 13.21 99 LEU A N 1
ATOM 678 C CA . LEU A 1 106 ? 42.536 -0.685 66.770 1.00 14.27 99 LEU A CA 1
ATOM 679 C C . LEU A 1 106 ? 43.637 -1.743 66.827 1.00 16.61 99 LEU A C 1
ATOM 680 O O . LEU A 1 106 ? 44.469 -1.838 65.918 1.00 15.40 99 LEU A O 1
ATOM 685 N N . GLU A 1 107 ? 43.640 -2.523 67.907 1.00 17.06 100 GLU A N 1
ATOM 686 C CA . GLU A 1 107 ? 44.629 -3.579 68.113 1.00 18.48 100 GLU A CA 1
ATOM 687 C C . GLU A 1 107 ? 44.267 -4.790 67.262 1.00 18.39 100 GLU A C 1
ATOM 688 O O . GLU A 1 107 ? 43.125 -5.247 67.268 1.00 19.03 100 GLU A O 1
ATOM 694 N N . LEU A 1 108 ? 45.246 -5.311 66.533 1.00 18.96 101 LEU A N 1
ATOM 695 C CA . LEU A 1 108 ? 45.007 -6.456 65.669 1.00 19.62 101 LEU A CA 1
ATOM 696 C C . LEU A 1 108 ? 45.558 -7.749 66.259 1.00 20.49 101 LEU A C 1
ATOM 697 O O . LEU A 1 108 ? 46.618 -7.761 66.880 1.00 20.86 101 LEU A O 1
ATOM 702 N N . GLY A 1 109 ? 44.826 -8.835 66.049 1.00 20.74 102 GLY A N 1
ATOM 703 C CA . GLY A 1 109 ? 45.236 -10.130 66.562 1.00 23.64 102 GLY A CA 1
ATOM 704 C C . GLY A 1 109 ? 44.033 -11.046 66.549 1.00 24.33 102 GLY A C 1
ATOM 705 O O . GLY A 1 109 ? 43.658 -11.560 65.497 1.00 24.69 102 GLY A O 1
ATOM 706 N N . GLU A 1 110 ? 43.427 -11.242 67.715 1.00 26.72 103 GLU A N 1
ATOM 707 C CA . GLU A 1 110 ? 42.245 -12.081 67.828 1.00 28.08 103 GLU A CA 1
ATOM 708 C C . GLU A 1 110 ? 41.139 -11.383 67.055 1.00 26.88 103 GLU A C 1
ATOM 709 O O . GLU A 1 110 ? 40.179 -12.008 66.611 1.00 27.28 103 GLU A O 1
ATOM 715 N N . LYS A 1 111 ? 41.281 -10.069 66.909 1.00 24.69 104 LYS A N 1
ATOM 716 C CA . LYS A 1 111 ? 40.303 -9.279 66.175 1.00 23.25 104 LYS A CA 1
ATOM 717 C C . LYS A 1 111 ? 40.965 -8.636 64.961 1.00 20.59 104 LYS A C 1
ATOM 718 O O . LYS A 1 111 ? 42.131 -8.243 65.009 1.00 19.78 104 LYS A O 1
ATOM 724 N N . GLN A 1 112 ? 40.216 -8.563 63.868 1.00 18.98 105 GLN A N 1
ATOM 725 C CA . GLN A 1 112 ? 40.691 -7.958 62.635 1.00 18.29 105 GLN A CA 1
ATOM 726 C C . GLN A 1 112 ? 39.562 -7.084 62.133 1.00 15.01 105 GLN A C 1
ATOM 727 O O . GLN A 1 112 ? 38.434 -7.185 62.616 1.00 17.45 105 GLN A O 1
ATOM 733 N N . TYR A 1 113 ? 39.856 -6.233 61.157 1.00 16.15 106 TYR A N 1
ATOM 734 C CA . TYR A 1 113 ? 38.847 -5.325 60.634 1.00 14.09 106 TYR A CA 1
ATOM 735 C C . TYR A 1 113 ? 38.887 -5.144 59.129 1.00 14.52 106 TYR A C 1
ATOM 736 O O . TYR A 1 113 ? 39.885 -5.447 58.476 1.00 15.46 106 TYR A O 1
ATOM 745 N N . ARG A 1 114 ? 37.778 -4.640 58.598 1.00 13.11 107 ARG A N 1
ATOM 746 C CA . ARG A 1 114 ? 37.650 -4.320 57.190 1.00 14.15 107 ARG A CA 1
ATOM 747 C C . ARG A 1 114 ? 37.411 -2.807 57.208 1.00 15.32 107 ARG A C 1
ATOM 748 O O . ARG A 1 114 ? 36.824 -2.278 58.160 1.00 14.82 107 ARG A O 1
ATOM 756 N N . LEU A 1 115 ? 37.887 -2.112 56.183 1.00 16.06 108 LEU A N 1
ATOM 757 C CA . LEU A 1 115 ? 37.725 -0.665 56.111 1.00 17.55 108 LEU A CA 1
ATOM 758 C C . LEU A 1 115 ? 37.372 -0.204 54.717 1.00 16.89 108 LEU A C 1
ATOM 759 O O . LEU A 1 115 ? 37.810 -0.785 53.724 1.00 16.45 108 LEU A O 1
ATOM 764 N N . ASN A 1 116 ? 36.583 0.859 54.654 1.00 16.00 109 ASN A N 1
ATOM 765 C CA . ASN A 1 116 ? 36.192 1.454 53.386 1.00 17.87 109 ASN A CA 1
ATOM 766 C C . ASN A 1 116 ? 37.319 2.323 52.863 1.00 20.82 109 ASN A C 1
ATOM 767 O O . ASN A 1 116 ? 38.236 2.673 53.604 1.00 18.04 109 ASN A O 1
ATOM 772 N N . ASP A 1 117 ? 37.224 2.678 51.584 1.00 23.08 110 ASP A N 1
ATOM 773 C CA . ASP A 1 117 ? 38.206 3.538 50.942 1.00 25.74 110 ASP A CA 1
ATOM 774 C C . ASP A 1 117 ? 38.251 4.880 51.644 1.00 23.95 110 ASP A C 1
ATOM 775 O O . ASP A 1 117 ? 37.214 5.505 51.901 1.00 25.12 110 ASP A O 1
ATOM 780 N N . GLY A 1 118 ? 39.464 5.319 51.940 1.00 21.26 111 GLY A N 1
ATOM 781 C CA . GLY A 1 118 ? 39.652 6.595 52.593 1.00 18.86 111 GLY A CA 1
ATOM 782 C C . GLY A 1 118 ? 39.718 6.490 54.098 1.00 16.87 111 GLY A C 1
ATOM 783 O O . GLY A 1 118 ? 40.147 7.431 54.753 1.00 17.17 111 GLY A O 1
ATOM 784 N N . ALA A 1 119 ? 39.308 5.358 54.662 1.00 12.01 112 ALA A N 1
ATOM 785 C CA . ALA A 1 119 ? 39.338 5.216 56.118 1.00 12.18 112 ALA A CA 1
ATOM 786 C C . ALA A 1 119 ? 40.700 4.793 56.666 1.00 11.92 112 ALA A C 1
ATOM 787 O O . ALA A 1 119 ? 40.958 4.914 57.866 1.00 12.55 112 ALA A O 1
ATOM 789 N N . PHE A 1 120 ? 41.565 4.284 55.798 1.00 11.35 113 PHE A N 1
ATOM 790 C CA . PHE A 1 120 ? 42.884 3.841 56.227 1.00 11.43 113 PHE A CA 1
ATOM 791 C C . PHE A 1 120 ? 43.860 4.983 56.448 1.00 10.10 113 PHE A C 1
ATOM 792 O O . PHE A 1 120 ? 43.965 5.898 55.627 1.00 13.21 113 PHE A O 1
ATOM 800 N N . LEU A 1 121 ? 44.578 4.927 57.566 1.00 10.96 114 LEU A N 1
ATOM 801 C CA . LEU A 1 121 ? 45.593 5.936 57.862 1.00 10.14 114 LEU A CA 1
ATOM 802 C C . LEU A 1 121 ? 46.965 5.298 58.041 1.00 10.77 114 LEU A C 1
ATOM 803 O O . LEU A 1 121 ? 47.942 5.743 57.438 1.00 12.73 114 LEU A O 1
ATOM 808 N N . ALA A 1 122 ? 47.041 4.256 58.865 1.00 10.92 115 ALA A N 1
ATOM 809 C CA . ALA A 1 122 ? 48.319 3.593 59.107 1.00 11.64 115 ALA A CA 1
ATOM 810 C C . ALA A 1 122 ? 48.168 2.165 59.608 1.00 11.82 115 ALA A C 1
ATOM 811 O O . ALA A 1 122 ? 47.131 1.773 60.150 1.00 11.03 115 ALA A O 1
ATOM 813 N N . LEU A 1 123 ? 49.232 1.389 59.438 1.00 12.61 116 LEU A N 1
ATOM 814 C CA . LEU A 1 123 ? 49.224 -0.002 59.855 1.00 13.83 116 LEU A CA 1
ATOM 815 C C . LEU A 1 123 ? 50.634 -0.467 60.171 1.00 15.48 116 LEU A C 1
ATOM 816 O O . LEU A 1 123 ? 51.567 -0.193 59.420 1.00 16.02 116 LEU A O 1
ATOM 821 N N . ASP A 1 124 ? 50.784 -1.165 61.290 1.00 16.21 117 ASP A N 1
ATOM 822 C CA . ASP A 1 124 ? 52.080 -1.692 61.692 1.00 19.91 117 ASP A CA 1
ATOM 823 C C . ASP A 1 124 ? 52.676 -2.525 60.564 1.00 20.91 117 ASP A C 1
ATOM 824 O O . ASP A 1 124 ? 51.964 -3.274 59.896 1.00 20.65 117 ASP A O 1
ATOM 829 N N . GLY A 1 125 ? 53.979 -2.381 60.348 1.00 23.03 118 GLY A N 1
ATOM 830 C CA . GLY A 1 125 ? 54.637 -3.139 59.302 1.00 23.92 118 GLY A CA 1
ATOM 831 C C . GLY A 1 125 ? 54.583 -4.628 59.586 1.00 25.51 118 GLY A C 1
ATOM 832 O O . GLY A 1 125 ? 54.778 -5.449 58.690 1.00 25.95 118 GLY A O 1
ATOM 833 N N . SER A 1 126 ? 54.323 -4.978 60.841 1.00 26.00 119 SER A N 1
ATOM 834 C CA . SER A 1 126 ? 54.239 -6.375 61.247 1.00 26.84 119 SER A CA 1
ATOM 835 C C . SER A 1 126 ? 52.920 -6.998 60.797 1.00 27.18 119 SER A C 1
ATOM 836 O O . SER A 1 126 ? 52.794 -8.220 60.730 1.00 28.19 119 SER A O 1
ATOM 839 N N . ALA A 1 127 ? 51.938 -6.155 60.491 1.00 24.45 120 ALA A N 1
ATOM 840 C CA . ALA A 1 127 ? 50.635 -6.635 60.049 1.00 23.18 120 ALA A CA 1
ATOM 841 C C . ALA A 1 127 ? 50.571 -6.723 58.529 1.00 22.66 120 ALA A C 1
ATOM 842 O O . ALA A 1 127 ? 51.497 -6.310 57.832 1.00 21.89 120 ALA A O 1
ATOM 844 N N . GLN A 1 128 ? 49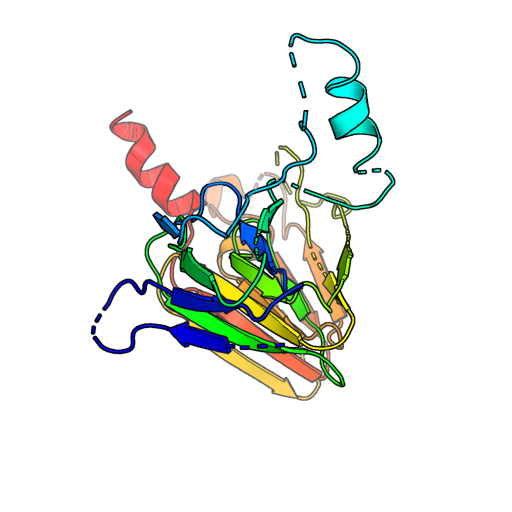.460 -7.250 58.024 1.00 22.62 121 GLN A N 1
ATOM 845 C CA . GLN A 1 128 ? 49.266 -7.412 56.591 1.00 23.68 121 GLN A CA 1
ATOM 846 C C . GLN A 1 128 ? 47.869 -6.922 56.207 1.00 21.85 121 GLN A C 1
ATOM 847 O O . GLN A 1 128 ? 47.000 -6.758 57.064 1.00 19.81 121 GLN A O 1
ATOM 853 N N . TYR A 1 129 ? 47.651 -6.687 54.919 1.00 20.82 122 TYR A N 1
ATOM 854 C CA . TYR A 1 129 ? 46.346 -6.237 54.461 1.00 19.81 122 TYR A CA 1
ATOM 855 C C . TYR A 1 129 ? 46.099 -6.697 53.033 1.00 21.18 122 TYR A C 1
ATOM 856 O O . TYR A 1 129 ? 47.035 -6.999 52.292 1.00 21.78 122 TYR A O 1
ATOM 865 N N . LYS A 1 130 ? 44.830 -6.750 52.658 1.00 21.67 123 LYS A N 1
ATOM 866 C CA . LYS A 1 130 ? 44.456 -7.131 51.309 1.00 24.92 123 LYS A CA 1
ATOM 867 C C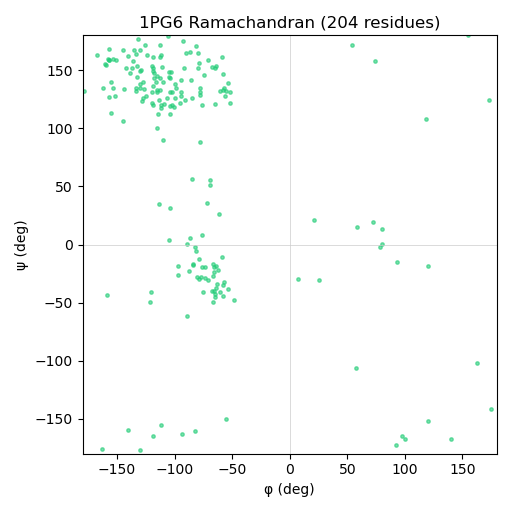 . LYS A 1 130 ? 43.301 -6.244 50.867 1.00 24.55 123 LYS A C 1
ATOM 868 O O . LYS A 1 130 ? 42.438 -5.887 51.670 1.00 23.01 123 LYS A O 1
ATOM 882 N N . GLU A 1 132 ? 40.019 -5.661 48.263 1.00 27.99 125 GLU A N 1
ATOM 883 C CA . GLU A 1 132 ? 39.040 -6.444 47.519 1.00 31.11 125 GLU A CA 1
ATOM 884 C C . GLU A 1 132 ? 37.986 -5.556 46.877 1.00 32.45 125 GLU A C 1
ATOM 885 O O . GLU A 1 132 ? 37.329 -4.765 47.553 1.00 30.32 125 GLU A O 1
ATOM 891 N N . ARG A 1 133 ? 37.832 -5.685 45.564 1.00 34.37 126 ARG A N 1
ATOM 892 C CA . ARG A 1 133 ? 36.833 -4.909 44.847 1.00 37.66 126 ARG A CA 1
ATOM 893 C C . ARG A 1 133 ? 35.481 -5.571 45.087 1.00 38.48 126 ARG A C 1
ATOM 894 O O . ARG A 1 133 ? 35.335 -6.780 44.907 1.00 37.87 126 ARG A O 1
ATOM 902 N N . GLN A 1 134 ? 34.500 -4.783 45.514 1.00 40.20 127 GLN A N 1
ATOM 903 C CA . GLN A 1 134 ? 33.170 -5.317 45.780 1.00 42.20 127 GLN A CA 1
ATOM 904 C C . GLN A 1 134 ? 32.461 -5.591 44.461 1.00 44.05 127 GLN A C 1
ATOM 905 O O . GLN A 1 134 ? 32.653 -4.867 43.487 1.00 44.81 127 GLN A O 1
ATOM 911 N N . ASN A 1 135 ? 31.646 -6.640 44.431 1.00 46.34 128 ASN A N 1
ATOM 912 C CA . ASN A 1 135 ? 30.943 -7.022 43.215 1.00 48.40 128 ASN A CA 1
ATOM 913 C C . ASN A 1 135 ? 29.852 -6.045 42.789 1.00 48.95 128 ASN A C 1
ATOM 914 O O . ASN A 1 135 ? 28.699 -6.431 42.607 1.00 49.98 128 ASN A O 1
ATOM 919 N N . ILE A 1 136 ? 30.230 -4.780 42.631 1.00 48.82 129 ILE A N 1
ATOM 920 C CA . ILE A 1 136 ? 29.321 -3.722 42.206 1.00 48.88 129 ILE A CA 1
ATOM 921 C C . ILE A 1 136 ? 28.062 -3.614 43.071 1.00 48.97 129 ILE A C 1
ATOM 922 O O . ILE A 1 136 ? 27.810 -4.460 43.929 1.00 49.48 129 ILE A O 1
ATOM 927 N N . GLY A 1 137 ? 27.276 -2.566 42.839 1.00 48.75 130 GLY A N 1
ATOM 928 C CA . GLY A 1 137 ? 26.057 -2.370 43.602 1.00 48.18 130 GLY A CA 1
ATOM 929 C C . GLY A 1 137 ? 25.100 -3.539 43.473 1.00 48.21 130 GLY A C 1
ATOM 930 O O . GLY A 1 137 ? 24.784 -4.206 44.459 1.00 47.81 130 GLY A O 1
ATOM 931 N N . GLY A 1 145 ? 37.854 3.699 38.798 1.00 49.64 138 GLY A N 1
ATOM 932 C CA . GLY A 1 145 ? 37.112 3.950 40.019 1.00 49.00 138 GLY A CA 1
ATOM 933 C C . GLY A 1 145 ? 36.985 2.707 40.877 1.00 47.85 138 GLY A C 1
ATOM 934 O O . GLY A 1 145 ? 37.952 2.275 41.505 1.00 48.21 138 GLY A O 1
ATOM 935 N N . GLY A 1 146 ? 35.787 2.132 40.907 1.00 46.77 139 GLY A N 1
ATOM 936 C CA . GLY A 1 146 ? 35.557 0.933 41.691 1.00 44.20 139 GLY A CA 1
ATOM 937 C C . GLY A 1 146 ? 35.487 1.174 43.187 1.00 42.22 139 GLY A C 1
ATOM 938 O O . GLY A 1 146 ? 36.000 2.172 43.694 1.00 42.64 139 GLY A O 1
ATOM 939 N N . LEU A 1 147 ? 34.846 0.249 43.893 1.00 40.00 140 LEU A N 1
ATOM 940 C CA . LEU A 1 147 ? 34.697 0.340 45.342 1.00 36.97 140 LEU A CA 1
ATOM 941 C C . LEU A 1 147 ? 35.523 -0.777 45.976 1.00 34.38 140 LEU A C 1
ATOM 942 O O . LEU A 1 147 ? 35.251 -1.955 45.754 1.00 34.27 140 LEU A O 1
ATOM 947 N N . PHE A 1 148 ? 36.528 -0.412 46.764 1.00 31.36 141 PHE A N 1
ATOM 948 C CA . PHE A 1 148 ? 37.377 -1.410 47.398 1.00 28.11 141 PHE A CA 1
ATOM 949 C C . PHE A 1 148 ? 37.298 -1.428 48.918 1.00 24.97 141 PHE A C 1
ATOM 950 O O . PHE A 1 148 ? 37.150 -0.389 49.561 1.00 23.34 141 PHE A O 1
ATOM 958 N N . VAL A 1 149 ? 37.399 -2.625 49.483 1.00 20.61 142 VAL A N 1
ATOM 959 C CA . VAL A 1 149 ? 37.379 -2.798 50.928 1.00 18.79 142 VAL A CA 1
ATOM 960 C C . VAL A 1 149 ? 38.701 -3.427 51.351 1.00 19.47 142 VAL A C 1
ATOM 961 O O . VAL A 1 149 ? 39.175 -4.375 50.723 1.00 17.10 142 VAL A O 1
ATOM 973 N N . THR A 1 151 ? 41.015 -5.396 54.207 1.00 17.90 144 THR A N 1
ATOM 974 C CA . THR A 1 151 ? 40.880 -6.310 55.337 1.00 16.68 144 THR A CA 1
ATOM 975 C C . THR A 1 151 ? 42.263 -6.550 55.932 1.00 17.88 144 THR A C 1
ATOM 976 O O . THR A 1 151 ? 43.221 -6.824 55.207 1.00 18.04 144 THR A O 1
ATOM 980 N N . THR A 1 152 ? 42.359 -6.441 57.252 1.00 16.11 145 THR A N 1
ATOM 981 C CA . THR A 1 152 ? 43.622 -6.620 57.958 1.00 16.95 145 THR A CA 1
ATOM 982 C C . THR A 1 152 ? 43.879 -8.058 58.384 1.00 18.22 145 THR A C 1
ATOM 983 O O . THR A 1 152 ? 42.974 -8.891 58.400 1.00 17.61 145 THR A O 1
ATOM 987 N N . GLU A 1 153 ? 45.129 -8.323 58.743 1.00 19.53 146 GLU A N 1
ATOM 988 C CA . GLU A 1 153 ? 45.559 -9.636 59.200 1.00 22.50 146 GLU A CA 1
ATOM 989 C C . GLU A 1 153 ? 46.855 -9.432 59.970 1.00 20.76 146 GLU A C 1
ATOM 990 O O . GLU A 1 153 ? 47.568 -8.456 59.742 1.00 19.99 146 GLU A O 1
ATOM 996 N N . GLY A 1 154 ? 47.147 -10.340 60.895 1.00 18.83 147 GLY A N 1
ATOM 997 C CA . GLY A 1 154 ? 48.376 -10.238 61.659 1.00 20.02 147 GLY A CA 1
ATOM 998 C C . GLY A 1 154 ? 48.284 -9.491 62.974 1.00 20.83 147 GLY A C 1
ATOM 999 O O . GLY A 1 154 ? 47.199 -9.124 63.427 1.00 19.89 147 GLY A O 1
ATOM 1000 N N . LEU A 1 155 ? 49.442 -9.270 63.588 1.00 20.57 148 LEU A N 1
ATOM 1001 C CA . LEU A 1 155 ? 49.524 -8.566 64.859 1.00 21.13 148 LEU A CA 1
ATOM 1002 C C . LEU A 1 155 ? 50.003 -7.139 64.631 1.00 21.41 148 LEU A C 1
ATOM 1003 O O . LEU A 1 155 ? 50.778 -6.874 63.712 1.00 21.88 148 LEU A O 1
ATOM 1008 N N . GLY A 1 156 ? 49.540 -6.224 65.472 1.00 20.35 149 GLY A N 1
ATOM 1009 C CA . GLY A 1 156 ? 49.945 -4.839 65.334 1.00 19.14 149 GLY A CA 1
ATOM 1010 C C . GLY A 1 156 ? 48.798 -3.885 65.569 1.00 17.38 149 GLY A C 1
ATOM 1011 O O . GLY A 1 156 ? 47.736 -4.269 66.063 1.00 18.08 149 GLY A O 1
ATOM 1012 N N . THR A 1 157 ? 49.016 -2.627 65.217 1.00 16.21 150 THR A N 1
ATOM 1013 C CA . THR A 1 157 ? 47.985 -1.616 65.392 1.00 15.81 150 THR A CA 1
ATOM 1014 C C . THR A 1 157 ? 47.540 -1.048 64.056 1.00 13.70 150 THR A C 1
ATOM 1015 O O . THR A 1 157 ? 48.356 -0.819 63.170 1.00 13.94 150 THR A O 1
ATOM 1019 N N . LEU A 1 158 ? 46.236 -0.829 63.926 1.00 12.88 151 LEU A N 1
ATOM 1020 C CA . LEU A 1 158 ? 45.654 -0.245 62.730 1.00 11.27 151 LEU A CA 1
ATOM 1021 C C . LEU A 1 158 ? 45.129 1.126 63.136 1.00 11.63 151 LEU A C 1
ATOM 1022 O O . LEU A 1 158 ? 44.490 1.260 64.180 1.00 11.05 151 LEU A O 1
ATOM 1027 N N . LEU A 1 159 ? 45.423 2.144 62.339 1.00 11.19 152 LEU A N 1
ATOM 1028 C CA . LEU A 1 159 ? 44.908 3.481 62.616 1.00 10.85 152 LEU A CA 1
ATOM 1029 C C . LEU A 1 159 ? 43.917 3.798 61.499 1.00 11.24 152 LEU A C 1
ATOM 1030 O O . LEU A 1 159 ? 44.281 3.793 60.323 1.00 11.68 152 LEU A O 1
ATOM 1035 N N . ALA A 1 160 ? 42.661 4.045 61.867 1.00 10.35 153 ALA A N 1
ATOM 1036 C CA . ALA A 1 160 ? 41.623 4.383 60.902 1.00 10.61 153 ALA A CA 1
ATOM 1037 C C . ALA A 1 160 ? 41.252 5.844 61.138 1.00 10.65 153 ALA A C 1
ATOM 1038 O O . ALA A 1 160 ? 41.399 6.349 62.250 1.00 10.95 153 ALA A O 1
ATOM 1040 N N . ASN A 1 161 ? 40.785 6.524 60.097 1.00 10.55 154 ASN A N 1
ATOM 1041 C CA . ASN A 1 161 ? 40.426 7.939 60.222 1.00 10.68 154 ASN A CA 1
ATOM 1042 C C . ASN A 1 161 ? 39.023 8.179 59.672 1.00 9.98 154 ASN A C 1
ATOM 1043 O O . ASN A 1 161 ? 38.586 7.494 58.757 1.00 10.25 154 ASN A O 1
ATOM 1048 N N . SER A 1 162 ? 38.331 9.175 60.219 1.00 10.01 155 SER A N 1
ATOM 1049 C CA . SER A 1 162 ? 36.978 9.489 59.769 1.00 9.49 155 SER A CA 1
ATOM 1050 C C . SER A 1 162 ? 36.840 10.887 59.210 1.00 8.82 155 SER A C 1
ATOM 1051 O O . SER A 1 162 ? 37.669 11.753 59.460 1.00 9.93 155 SER A O 1
ATOM 1054 N N . PHE A 1 163 ? 35.777 11.093 58.444 1.00 6.64 156 PHE A N 1
ATOM 1055 C CA . PHE A 1 163 ? 35.427 12.420 57.963 1.00 7.24 156 PHE A CA 1
ATOM 1056 C C . PHE A 1 163 ? 34.260 12.684 58.927 1.00 6.64 156 PHE A C 1
ATOM 1057 O O . PHE A 1 163 ? 33.223 12.017 58.869 1.00 7.65 156 PHE A O 1
ATOM 1065 N N . GLY A 1 164 ? 34.435 13.640 59.829 1.00 7.36 157 GLY A N 1
ATOM 1066 C CA . GLY A 1 164 ? 33.404 13.909 60.809 1.00 6.95 157 GLY A CA 1
ATOM 1067 C C . GLY A 1 164 ? 33.776 13.179 62.091 1.00 7.97 157 GLY A C 1
ATOM 1068 O O . GLY A 1 164 ? 34.920 12.744 62.252 1.00 9.20 157 GLY A O 1
ATOM 1069 N N . SER A 1 165 ? 32.817 13.050 63.004 1.00 8.56 158 SER A N 1
ATOM 1070 C CA . SER A 1 165 ? 33.045 12.386 64.288 1.00 8.26 158 SER A CA 1
ATOM 1071 C C . SER A 1 165 ? 32.717 10.898 64.225 1.00 9.97 158 SER A C 1
ATOM 1072 O O . SER A 1 165 ? 31.869 10.483 63.437 1.00 9.94 158 SER A O 1
ATOM 1075 N N . ILE A 1 166 ? 33.386 10.113 65.069 1.00 9.65 159 ILE A N 1
ATOM 1076 C CA . ILE A 1 166 ? 33.207 8.659 65.113 1.00 11.97 159 ILE A CA 1
ATOM 1077 C C . ILE A 1 166 ? 32.297 8.147 66.215 1.00 13.17 159 ILE A C 1
ATOM 1078 O O . ILE A 1 166 ? 32.364 8.603 67.358 1.00 13.48 159 ILE A O 1
ATOM 1083 N N . LYS A 1 167 ? 31.452 7.182 65.860 1.00 14.55 160 LYS A N 1
ATOM 1084 C CA . LYS A 1 167 ? 30.547 6.551 66.810 1.00 15.11 160 LYS A CA 1
ATOM 1085 C C . LYS A 1 167 ? 30.784 5.051 66.704 1.00 14.78 160 LYS A C 1
ATOM 1086 O O . LYS A 1 167 ? 30.867 4.504 65.606 1.00 12.91 160 LYS A O 1
ATOM 1092 N N . LYS A 1 168 ? 30.911 4.392 67.849 1.00 14.95 161 LYS A N 1
ATOM 1093 C CA . LYS A 1 168 ? 31.134 2.953 67.880 1.00 16.62 161 LYS A CA 1
ATOM 1094 C C . LYS A 1 168 ? 29.816 2.247 68.165 1.00 17.50 161 LYS A C 1
ATOM 1095 O O . LYS A 1 168 ? 29.138 2.551 69.148 1.00 18.97 161 LYS A O 1
ATOM 1101 N N . ILE A 1 169 ? 29.457 1.308 67.298 1.00 17.60 162 ILE A N 1
ATOM 1102 C CA . ILE A 1 169 ? 28.220 0.549 67.445 1.00 19.26 162 ILE A CA 1
ATOM 1103 C C . ILE A 1 169 ? 28.572 -0.922 67.608 1.00 19.51 162 ILE A C 1
ATOM 1104 O O . ILE A 1 169 ? 29.427 -1.444 66.897 1.00 17.02 162 ILE A O 1
ATOM 1109 N N . THR A 1 170 ? 27.908 -1.588 68.544 1.00 20.65 163 THR A N 1
ATOM 1110 C CA . THR A 1 170 ? 28.167 -2.998 68.785 1.00 21.13 163 THR A CA 1
ATOM 1111 C C . THR A 1 170 ? 26.958 -3.845 68.420 1.00 21.46 163 THR A C 1
ATOM 1112 O O . THR A 1 170 ? 25.854 -3.603 68.906 1.00 20.16 163 THR A O 1
ATOM 1116 N N . LEU A 1 171 ? 27.166 -4.819 67.540 1.00 21.87 164 LEU A N 1
ATOM 1117 C CA . LEU A 1 171 ? 26.099 -5.729 67.141 1.00 23.79 164 LEU A CA 1
ATOM 1118 C C . LEU A 1 171 ? 26.282 -7.001 67.957 1.00 24.40 164 LEU A C 1
ATOM 1119 O O . LEU A 1 171 ? 27.398 -7.501 68.089 1.00 20.92 164 LEU A O 1
ATOM 1124 N N . ASP A 1 172 ? 25.189 -7.519 68.509 1.00 27.14 165 ASP A N 1
ATOM 1125 C CA . ASP A 1 172 ? 25.260 -8.725 69.326 1.00 30.40 165 ASP A CA 1
ATOM 1126 C C . ASP A 1 172 ? 24.548 -9.913 68.686 1.00 30.89 165 ASP A C 1
ATOM 1127 O O . ASP A 1 172 ? 23.965 -10.748 69.380 1.00 32.59 165 ASP A O 1
ATOM 1132 N N . GLY A 1 173 ? 24.605 -9.990 67.360 1.00 29.87 166 GLY A N 1
ATOM 1133 C CA . GLY A 1 173 ? 23.972 -11.091 66.657 1.00 27.87 166 GLY A CA 1
ATOM 1134 C C . GLY A 1 173 ? 22.904 -10.662 65.673 1.00 26.43 166 GLY A C 1
ATOM 1135 O O . GLY A 1 173 ? 22.537 -11.423 64.776 1.00 25.72 166 GLY A O 1
ATOM 1136 N N . GLY A 1 174 ? 22.408 -9.441 65.839 1.00 25.10 167 GLY A N 1
ATOM 1137 C CA . GLY A 1 174 ? 21.370 -8.932 64.962 1.00 25.09 167 GLY A CA 1
ATOM 1138 C C . GLY A 1 174 ? 21.883 -8.371 63.650 1.00 25.04 167 GLY A C 1
ATOM 1139 O O . GLY A 1 174 ? 22.996 -8.674 63.221 1.00 24.53 167 GLY A O 1
ATOM 1140 N N . THR A 1 175 ? 21.067 -7.545 63.009 1.00 23.83 168 THR A N 1
ATOM 1141 C CA . THR A 1 175 ? 21.445 -6.950 61.736 1.00 24.83 168 THR A CA 1
ATOM 1142 C C . THR A 1 175 ? 21.230 -5.443 61.736 1.00 24.41 168 THR A C 1
ATOM 1143 O O . THR A 1 175 ? 20.426 -4.914 62.502 1.00 24.62 168 THR A O 1
ATOM 1155 N N . THR A 1 177 ? 21.635 -1.930 58.786 1.00 18.60 170 THR A N 1
ATOM 1156 C CA . THR A 1 177 ? 22.010 -1.420 57.474 1.00 16.64 170 THR A CA 1
ATOM 1157 C C . THR A 1 177 ? 22.310 0.072 57.572 1.00 16.56 170 THR A C 1
ATOM 1158 O O . THR A 1 177 ? 21.499 0.854 58.068 1.00 15.29 170 THR A O 1
ATOM 1162 N N . ILE A 1 178 ? 23.484 0.452 57.083 1.00 14.79 171 ILE A N 1
ATOM 1163 C CA . ILE A 1 178 ? 23.938 1.836 57.142 1.00 14.64 171 ILE A CA 1
ATOM 1164 C C . ILE A 1 178 ? 24.488 2.327 55.807 1.00 13.82 171 ILE A C 1
ATOM 1165 O O . ILE A 1 178 ? 25.120 1.572 55.074 1.00 15.27 171 ILE A O 1
ATOM 1170 N N . ASP A 1 179 ? 24.230 3.599 55.509 1.00 13.33 172 ASP A N 1
ATOM 1171 C CA . ASP A 1 179 ? 24.735 4.252 54.305 1.00 12.54 172 ASP A CA 1
ATOM 1172 C C . ASP A 1 179 ? 26.245 3.976 54.344 1.00 13.32 172 ASP A C 1
ATOM 1173 O O . ASP A 1 179 ? 26.921 4.334 55.315 1.00 12.81 172 ASP A O 1
ATOM 1178 N N . ASN A 1 180 ? 26.787 3.337 53.311 1.00 11.95 173 ASN A N 1
ATOM 1179 C CA . ASN A 1 180 ? 28.211 2.996 53.331 1.00 12.16 173 ASN A CA 1
ATOM 1180 C C . ASN A 1 180 ? 29.144 4.195 53.390 1.00 10.86 173 ASN A C 1
ATOM 1181 O O . ASN A 1 180 ? 30.294 4.065 53.810 1.00 12.64 173 ASN A O 1
ATOM 1186 N N . ALA A 1 181 ? 28.653 5.359 52.972 1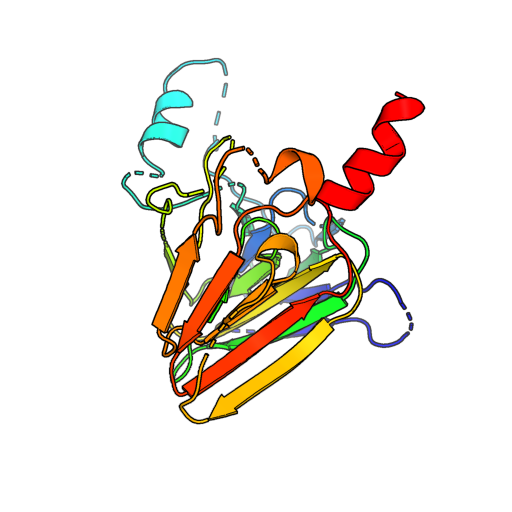.00 10.56 174 ALA A N 1
ATOM 1187 C CA . ALA A 1 181 ? 29.457 6.582 52.993 1.00 9.05 174 ALA A CA 1
ATOM 1188 C C . ALA A 1 181 ? 29.760 6.997 54.433 1.00 9.64 174 ALA A C 1
ATOM 1189 O O . ALA A 1 181 ? 30.647 7.814 54.680 1.00 10.57 174 ALA A O 1
ATOM 1191 N N . HIS A 1 182 ? 29.006 6.436 55.374 1.00 8.65 175 HIS A N 1
ATOM 1192 C CA . HIS A 1 182 ? 29.186 6.733 56.797 1.00 9.31 175 HIS A CA 1
ATOM 1193 C C . HIS A 1 182 ? 29.884 5.606 57.551 1.00 10.90 175 HIS A C 1
ATOM 1194 O O . HIS A 1 182 ? 30.057 5.676 58.769 1.00 11.02 175 HIS A O 1
ATOM 1201 N N . VAL A 1 183 ? 30.293 4.567 56.829 1.00 10.15 176 VAL A N 1
ATOM 1202 C CA . VAL A 1 183 ? 30.961 3.435 57.459 1.00 10.01 176 VAL A CA 1
ATOM 1203 C C . VAL A 1 183 ? 32.474 3.579 57.385 1.00 9.34 176 VAL A C 1
ATOM 1204 O O . VAL A 1 183 ? 33.047 3.694 56.307 1.00 11.61 176 VAL A O 1
ATOM 1208 N N . VAL A 1 184 ? 33.121 3.588 58.545 1.00 9.14 177 VAL A N 1
ATOM 1209 C CA . VAL A 1 184 ? 34.572 3.727 58.601 1.00 9.38 177 VAL A CA 1
ATOM 1210 C C . VAL A 1 184 ? 35.281 2.372 58.543 1.00 10.44 177 VAL A C 1
ATOM 1211 O O . VAL A 1 184 ? 36.059 2.096 57.626 1.00 9.89 177 VAL A O 1
ATOM 1215 N N . ALA A 1 185 ? 35.004 1.533 59.535 1.00 11.18 178 ALA A N 1
ATOM 1216 C CA . ALA A 1 185 ? 35.629 0.221 59.629 1.00 11.24 178 ALA A CA 1
ATOM 1217 C C . ALA A 1 185 ? 34.737 -0.686 60.463 1.00 11.48 178 ALA A C 1
ATOM 1218 O O . ALA A 1 185 ? 33.914 -0.209 61.242 1.00 11.47 178 ALA A O 1
ATOM 1220 N N . TRP A 1 186 ? 34.891 -1.996 60.306 1.00 12.20 179 TRP A N 1
ATOM 1221 C CA . TRP A 1 186 ? 34.063 -2.917 61.073 1.00 12.02 179 TRP A CA 1
ATOM 1222 C C . TRP A 1 186 ? 34.749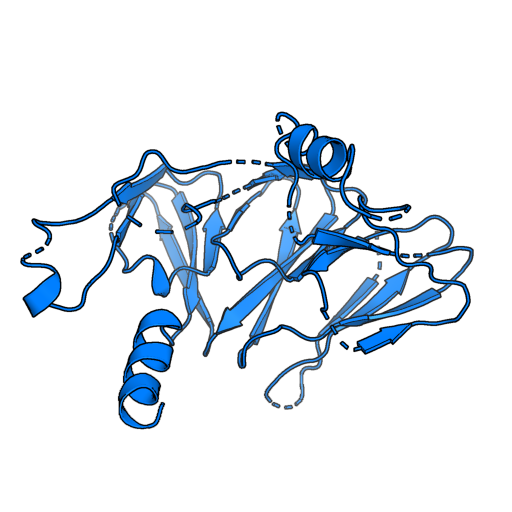 -4.261 61.276 1.00 13.90 179 TRP A C 1
ATOM 1223 O O . TRP A 1 186 ? 35.679 -4.607 60.551 1.00 14.40 179 TRP A O 1
ATOM 1234 N N . SER A 1 187 ? 34.296 -5.005 62.278 1.00 14.68 180 SER A N 1
ATOM 1235 C CA . SER A 1 187 ? 34.877 -6.309 62.594 1.00 14.73 180 SER A CA 1
ATOM 1236 C C . SER A 1 187 ? 34.845 -7.268 61.413 1.00 15.83 180 SER A C 1
ATOM 1237 O O . SER A 1 187 ? 33.830 -7.397 60.727 1.00 15.01 180 SER A O 1
ATOM 1240 N N . ARG A 1 188 ? 35.961 -7.948 61.183 1.00 16.41 181 ARG A N 1
ATOM 1241 C CA . ARG A 1 188 ? 36.052 -8.894 60.078 1.00 18.31 181 ARG A CA 1
ATOM 1242 C C . ARG A 1 188 ? 35.125 -10.077 60.335 1.00 19.35 181 ARG A C 1
ATOM 1243 O O . ARG A 1 188 ? 34.642 -10.717 59.402 1.00 17.56 181 ARG A O 1
ATOM 1251 N N . GLU A 1 189 ? 34.882 -10.343 61.613 1.00 20.56 182 GLU A N 1
ATOM 1252 C CA . GLU A 1 189 ? 34.026 -11.434 62.054 1.00 22.77 182 GLU A CA 1
ATOM 1253 C C . GLU A 1 189 ? 32.548 -11.246 61.665 1.00 22.29 182 GLU A C 1
ATOM 1254 O O . GLU A 1 189 ? 31.771 -12.206 61.635 1.00 21.64 182 GLU A O 1
ATOM 1260 N N . LEU A 1 190 ? 32.160 -10.011 61.357 1.00 20.35 183 LEU A N 1
ATOM 1261 C CA . LEU A 1 190 ? 30.780 -9.715 60.968 1.00 19.16 183 LEU A CA 1
ATOM 1262 C C . LEU A 1 190 ? 30.499 -10.100 59.519 1.00 19.66 183 LEU A C 1
ATOM 1263 O O . LEU A 1 190 ? 31.412 -10.194 58.699 1.00 17.08 183 LEU A O 1
ATOM 1268 N N . ASP A 1 191 ? 29.229 -10.339 59.213 1.00 21.98 184 ASP A N 1
ATOM 1269 C CA . ASP A 1 191 ? 28.832 -10.648 57.848 1.00 22.48 184 ASP A CA 1
ATOM 1270 C C . ASP A 1 191 ? 28.418 -9.300 57.272 1.00 22.42 184 ASP A C 1
ATOM 1271 O O . ASP A 1 191 ? 27.658 -8.565 57.901 1.00 21.10 184 ASP A O 1
ATOM 1276 N N . TYR A 1 192 ? 28.920 -8.960 56.092 1.00 19.97 185 TYR A N 1
ATOM 1277 C CA . TYR A 1 192 ? 28.569 -7.679 55.501 1.00 21.00 185 TYR A CA 1
ATOM 1278 C C . TYR A 1 192 ? 28.260 -7.802 54.020 1.00 22.49 185 TYR A C 1
ATOM 1279 O O . TYR A 1 192 ? 28.697 -8.742 53.354 1.00 23.04 185 TYR A O 1
ATOM 1288 N N . ASP A 1 193 ? 27.508 -6.834 53.513 1.00 21.83 186 ASP A N 1
ATOM 1289 C CA . ASP A 1 193 ? 27.133 -6.807 52.111 1.00 23.34 186 ASP A CA 1
ATOM 1290 C C . ASP A 1 193 ? 26.832 -5.382 51.672 1.00 23.01 186 ASP A C 1
ATOM 1291 O O . ASP A 1 193 ? 25.865 -4.775 52.131 1.00 22.21 186 ASP A O 1
ATOM 1296 N N . ILE A 1 194 ? 27.670 -4.849 50.790 1.00 24.41 187 ILE A N 1
ATOM 1297 C CA . ILE A 1 194 ? 27.478 -3.503 50.262 1.00 23.99 187 ILE A CA 1
ATOM 1298 C C . ILE A 1 194 ? 26.645 -3.655 48.994 1.00 26.44 187 ILE A C 1
ATOM 1299 O O . ILE A 1 194 ? 27.024 -4.387 48.080 1.00 26.30 187 ILE A O 1
ATOM 1304 N N . HIS A 1 195 ? 25.513 -2.963 48.940 1.00 26.49 188 HIS A N 1
ATOM 1305 C CA . HIS A 1 195 ? 24.621 -3.069 47.791 1.00 29.09 188 HIS A CA 1
ATOM 1306 C C . HIS A 1 195 ? 23.735 -1.840 47.653 1.00 31.36 188 HIS A C 1
ATOM 1307 O O . HIS A 1 195 ? 23.661 -1.013 48.560 1.00 30.11 188 HIS A O 1
ATOM 1314 N N . LEU A 1 196 ? 23.058 -1.731 46.515 1.00 34.87 189 LEU A N 1
ATOM 1315 C CA . LEU A 1 196 ? 22.160 -0.610 46.268 1.00 39.48 189 LEU A CA 1
ATOM 1316 C C . LEU A 1 196 ? 20.757 -1.061 46.672 1.00 42.08 189 LEU A C 1
ATOM 1317 O O . LEU A 1 196 ? 20.381 -2.209 46.435 1.00 42.37 189 LEU A O 1
ATOM 1322 N N . GLU A 1 197 ? 19.987 -0.165 47.284 1.00 45.26 190 GLU A N 1
ATOM 1323 C CA . GLU A 1 197 ? 18.638 -0.503 47.728 1.00 48.81 190 GLU A CA 1
ATOM 1324 C C . GLU A 1 197 ? 17.555 -0.387 46.661 1.00 50.55 190 GLU A C 1
ATOM 1325 O O . GLU A 1 197 ? 16.465 -0.934 46.823 1.00 50.39 190 GLU A O 1
ATOM 1331 N N . ASN A 1 198 ? 17.842 0.323 45.576 1.00 52.78 191 ASN A N 1
ATOM 1332 C CA . ASN A 1 198 ? 16.853 0.489 44.517 1.00 55.10 191 ASN A CA 1
ATOM 1333 C C . ASN A 1 198 ? 17.445 0.961 43.194 1.00 55.90 191 ASN A C 1
ATOM 1334 O O . ASN A 1 198 ? 18.660 1.098 43.056 1.00 56.07 191 ASN A O 1
ATOM 1339 N N . GLY A 1 199 ? 16.568 1.209 42.226 1.00 56.89 192 GLY A N 1
ATOM 1340 C CA . GLY A 1 199 ? 17.003 1.655 40.916 1.00 57.98 192 GLY A CA 1
ATOM 1341 C C . GLY A 1 199 ? 17.787 2.951 40.940 1.00 58.61 192 GLY A C 1
ATOM 1342 O O . GLY A 1 199 ? 17.722 3.710 41.907 1.00 58.60 192 GLY A O 1
ATOM 1343 N N . PHE A 1 200 ? 18.530 3.202 39.867 1.00 59.11 193 PHE A N 1
ATOM 1344 C CA . PHE A 1 200 ? 19.337 4.410 39.755 1.00 59.55 193 PHE A CA 1
ATOM 1345 C C . PHE A 1 200 ? 18.447 5.646 39.805 1.00 58.71 193 PHE A C 1
ATOM 1346 O O . PHE A 1 200 ? 18.765 6.625 40.481 1.00 58.28 193 PHE A O 1
ATOM 1362 N N . GLN A 1 202 ? 15.616 5.911 41.203 1.00 52.08 195 GLN A N 1
ATOM 1363 C CA . GLN A 1 202 ? 15.088 6.023 42.556 1.00 49.50 195 GLN A CA 1
ATOM 1364 C C . GLN A 1 202 ? 16.161 6.619 43.466 1.00 46.77 195 GLN A C 1
ATOM 1365 O O . GLN A 1 202 ? 15.853 7.314 44.435 1.00 45.94 195 GLN A O 1
ATOM 1371 N N . SER A 1 203 ? 17.421 6.340 43.145 1.00 43.50 196 SER A N 1
ATOM 1372 C CA . SER A 1 203 ? 18.545 6.848 43.922 1.00 40.71 196 SER A CA 1
ATOM 1373 C C . SER A 1 203 ? 18.747 8.336 43.663 1.00 38.54 196 SER A C 1
ATOM 1374 O O . SER A 1 203 ? 19.245 9.066 44.521 1.00 36.95 196 SER A O 1
ATOM 1377 N N . ILE A 1 204 ? 18.366 8.780 42.470 1.00 36.39 197 ILE A N 1
ATOM 1378 C CA . ILE A 1 204 ? 18.498 10.182 42.099 1.00 34.97 197 ILE A CA 1
ATOM 1379 C C . ILE A 1 204 ? 17.615 11.032 43.004 1.00 32.76 197 ILE A C 1
ATOM 1380 O O . ILE A 1 204 ? 17.985 12.138 43.396 1.00 31.20 197 ILE A O 1
ATOM 1385 N N . GLY A 1 205 ? 16.442 10.499 43.330 1.00 30.00 198 GLY A N 1
ATOM 1386 C CA . GLY A 1 205 ? 15.514 11.218 44.180 1.00 27.92 198 GLY A CA 1
ATOM 1387 C C . GLY A 1 205 ? 15.898 11.223 45.646 1.00 26.14 198 GLY A C 1
ATOM 1388 O O . GLY A 1 205 ? 15.765 12.244 46.320 1.00 25.94 198 GLY A O 1
ATOM 1389 N N . THR A 1 206 ? 16.379 10.086 46.142 1.00 24.16 199 THR A N 1
ATOM 1390 C CA . THR A 1 206 ? 16.768 9.969 47.545 1.00 23.08 199 THR A CA 1
ATOM 1391 C C . THR A 1 206 ? 18.151 10.534 47.841 1.00 22.29 199 THR A C 1
ATOM 1392 O O . THR A 1 206 ? 18.414 10.986 48.953 1.00 21.20 199 THR A O 1
ATOM 1396 N N . GLY A 1 207 ? 19.032 10.515 46.846 1.00 20.09 200 GLY A N 1
ATOM 1397 C CA . GLY A 1 207 ? 20.372 11.015 47.065 1.00 19.84 200 GLY A CA 1
ATOM 1398 C C . GLY A 1 207 ? 21.146 10.043 47.931 1.00 19.98 200 GLY A C 1
ATOM 1399 O O . GLY A 1 207 ? 22.151 10.401 48.546 1.00 20.83 200 GLY A O 1
ATOM 1400 N N . GLU A 1 208 ? 20.667 8.803 47.987 1.00 18.56 201 GLU A N 1
ATOM 1401 C CA . GLU A 1 208 ? 21.319 7.762 48.778 1.00 17.92 201 GLU A CA 1
ATOM 1402 C C . GLU A 1 208 ? 22.103 6.795 47.898 1.00 19.37 201 GLU A C 1
ATOM 1403 O O . GLU A 1 208 ? 21.588 6.286 46.899 1.00 20.70 201 GLU A O 1
ATOM 1409 N N . GLY A 1 209 ? 23.348 6.544 48.285 1.00 18.48 202 GLY A N 1
ATOM 1410 C CA . GLY A 1 209 ? 24.194 5.623 47.548 1.00 18.38 202 GLY A CA 1
ATOM 1411 C C . GLY A 1 209 ? 24.090 4.232 48.145 1.00 16.58 202 GLY A C 1
ATOM 1412 O O . GLY A 1 209 ? 23.158 3.955 48.900 1.00 17.75 202 GLY A O 1
ATOM 1413 N N . VAL A 1 210 ? 25.044 3.363 47.821 1.00 16.67 203 VAL A N 1
ATOM 1414 C CA . VAL A 1 210 ? 25.033 1.999 48.329 1.00 17.82 203 VAL A CA 1
ATOM 1415 C C . VAL A 1 210 ? 25.045 1.952 49.850 1.00 18.43 203 VAL A C 1
ATOM 1416 O O . VAL A 1 210 ? 25.632 2.812 50.510 1.00 16.63 203 VAL A O 1
ATOM 1420 N N . VAL A 1 211 ? 24.385 0.941 50.398 1.00 18.39 204 VAL A N 1
ATOM 1421 C CA . VAL A 1 211 ? 24.336 0.760 51.839 1.00 17.92 204 VAL A CA 1
ATOM 1422 C C . VAL A 1 211 ? 25.128 -0.492 52.186 1.00 18.34 204 VAL A C 1
ATOM 1423 O O . VAL A 1 211 ? 25.426 -1.313 51.315 1.00 19.59 204 VAL A O 1
ATOM 1427 N N . ASN A 1 212 ? 25.479 -0.625 53.458 1.00 16.98 205 ASN A N 1
ATOM 1428 C CA . ASN A 1 212 ? 26.222 -1.782 53.931 1.00 17.05 205 ASN A CA 1
ATOM 1429 C C . ASN A 1 212 ? 25.334 -2.466 54.965 1.00 16.63 205 ASN A C 1
ATOM 1430 O O . ASN A 1 212 ? 24.950 -1.854 55.963 1.00 14.20 205 ASN A O 1
ATOM 1435 N N . THR A 1 213 ? 24.976 -3.722 54.712 1.00 16.20 206 THR A N 1
ATOM 1436 C CA . THR A 1 213 ? 24.149 -4.468 55.652 1.00 16.88 206 THR A CA 1
ATOM 1437 C C . THR A 1 213 ? 25.044 -5.422 56.438 1.00 16.65 206 THR A C 1
ATOM 1438 O O . THR A 1 213 ? 25.715 -6.281 55.861 1.00 16.97 206 THR A O 1
ATOM 1442 N N . PHE A 1 214 ? 25.056 -5.249 57.758 1.00 16.07 207 PHE A N 1
ATOM 1443 C CA . PHE A 1 214 ? 25.865 -6.059 58.665 1.00 16.05 207 PHE A CA 1
ATOM 1444 C C . PHE A 1 214 ? 25.016 -7.068 59.425 1.00 17.09 207 PHE A C 1
ATOM 1445 O O . PHE A 1 214 ? 23.881 -6.779 59.799 1.00 17.05 207 PHE A O 1
ATOM 1453 N N . ARG A 1 215 ? 25.579 -8.249 59.658 1.00 19.45 208 ARG A N 1
ATOM 1454 C CA . ARG A 1 215 ? 24.885 -9.300 60.398 1.00 21.94 208 ARG A CA 1
ATOM 1455 C C . ARG A 1 215 ? 25.887 -10.069 61.254 1.00 19.90 208 ARG A C 1
ATOM 1456 O O . ARG A 1 215 ? 26.963 -10.428 60.779 1.00 20.12 208 ARG A O 1
ATOM 1464 N N . GLY A 1 216 ? 25.540 -10.311 62.515 1.00 19.58 209 GLY A N 1
ATOM 1465 C CA . GLY A 1 216 ? 26.430 -11.059 63.388 1.00 20.57 209 GLY A CA 1
ATOM 1466 C C . GLY A 1 216 ? 26.895 -10.332 64.636 1.00 21.33 209 GLY A C 1
ATOM 1467 O O . GLY A 1 216 ? 26.199 -9.466 65.164 1.00 21.38 209 GLY A O 1
ATOM 1468 N N . HIS A 1 217 ? 28.083 -10.699 65.108 1.00 21.35 210 HIS A N 1
ATOM 1469 C CA . HIS A 1 217 ? 28.670 -10.097 66.298 1.00 21.80 210 HIS A CA 1
ATOM 1470 C C . HIS A 1 217 ? 29.936 -9.332 65.937 1.00 19.36 210 HIS A C 1
ATOM 1471 O O . HIS A 1 217 ? 30.797 -9.842 65.221 1.00 18.31 210 HIS A O 1
ATOM 1478 N N . GLY A 1 218 ? 30.053 -8.111 66.448 1.00 19.11 211 GLY A N 1
ATOM 1479 C CA . GLY A 1 218 ? 31.227 -7.307 66.161 1.00 17.82 211 GLY A CA 1
ATOM 1480 C C . GLY A 1 218 ? 30.967 -5.817 66.282 1.00 16.86 211 GLY A C 1
ATOM 1481 O O . GLY A 1 218 ? 29.853 -5.397 66.598 1.00 16.91 211 GLY A O 1
ATOM 1482 N N . GLU A 1 219 ? 31.997 -5.014 66.036 1.00 16.12 212 GLU A N 1
ATOM 1483 C CA . GLU A 1 219 ? 31.854 -3.563 66.123 1.00 16.03 212 GLU A CA 1
ATOM 1484 C C . GLU A 1 219 ? 31.796 -2.904 64.752 1.00 15.29 212 GLU A C 1
ATOM 1485 O O . GLU A 1 219 ? 32.389 -3.380 63.786 1.00 12.92 212 GLU A O 1
ATOM 1491 N N . ILE A 1 220 ? 31.061 -1.801 64.682 1.00 14.14 213 ILE A N 1
ATOM 1492 C CA . ILE A 1 220 ? 30.926 -1.034 63.453 1.00 14.04 213 ILE A CA 1
ATOM 1493 C C . ILE A 1 220 ? 31.268 0.402 63.826 1.00 12.94 213 ILE A C 1
ATOM 1494 O O . ILE A 1 220 ? 30.670 0.958 64.742 1.00 14.46 213 ILE A O 1
ATOM 1499 N N . TYR A 1 221 ? 32.243 0.992 63.142 1.00 11.05 214 TYR A N 1
ATOM 1500 C CA . TYR A 1 221 ? 32.614 2.375 63.415 1.00 10.23 214 TYR A CA 1
ATOM 1501 C C . TYR A 1 221 ? 32.051 3.231 62.306 1.00 9.04 214 TYR A C 1
ATOM 1502 O O . TYR A 1 221 ? 32.364 3.029 61.134 1.00 10.64 214 TYR A O 1
ATOM 1511 N N . ILE A 1 222 ? 31.188 4.167 62.665 1.00 9.80 215 ILE A N 1
ATOM 1512 C CA . ILE A 1 222 ? 30.617 5.041 61.657 1.00 9.19 215 ILE A CA 1
ATOM 1513 C C . ILE A 1 222 ? 31.117 6.457 61.874 1.00 9.32 215 ILE A C 1
ATOM 1514 O O . ILE A 1 222 ? 31.610 6.793 62.952 1.00 9.92 215 ILE A O 1
ATOM 1519 N N . GLN A 1 223 ? 31.005 7.276 60.837 1.00 7.78 216 GLN A N 1
ATOM 1520 C CA . GLN A 1 223 ? 31.439 8.666 60.907 1.00 7.87 216 GLN A CA 1
ATOM 1521 C C . GLN A 1 223 ? 30.205 9.532 60.666 1.00 7.54 216 GLN A C 1
ATOM 1522 O O . GLN A 1 223 ? 29.275 9.112 59.992 1.00 9.91 216 GLN A O 1
ATOM 1528 N N . SER A 1 224 ? 30.203 10.742 61.216 1.00 7.25 217 SER A N 1
ATOM 1529 C CA . SER A 1 224 ? 29.040 11.617 61.107 1.00 7.77 217 SER A CA 1
ATOM 1530 C C . SER A 1 224 ? 28.926 12.505 59.868 1.00 7.99 217 SER A C 1
ATOM 1531 O O . SER A 1 224 ? 28.027 13.338 59.790 1.00 8.06 217 SER A O 1
ATOM 1534 N N . LEU A 1 225 ? 29.836 12.348 58.909 1.00 7.96 218 LEU A N 1
ATOM 1535 C CA . LEU A 1 225 ? 29.777 13.129 57.678 1.00 7.84 218 LEU A CA 1
ATOM 1536 C C . LEU A 1 225 ? 29.954 12.231 56.456 1.00 8.56 218 LEU A C 1
ATOM 1537 O O . LEU A 1 225 ? 30.571 11.164 56.527 1.00 8.74 218 LEU A O 1
ATOM 1542 N N . ASN A 1 226 ? 29.403 12.684 55.339 1.00 8.25 219 ASN A N 1
ATOM 1543 C CA . ASN A 1 226 ? 29.434 11.961 54.066 1.00 9.51 219 ASN A CA 1
ATOM 1544 C C . ASN A 1 226 ? 30.264 12.789 53.086 1.00 8.99 219 ASN A C 1
ATOM 1545 O O . ASN A 1 226 ? 29.851 13.870 52.693 1.00 9.93 219 ASN A O 1
ATOM 1550 N N . LEU A 1 227 ? 31.429 12.280 52.693 1.00 9.23 220 LEU A N 1
ATOM 1551 C CA . LEU A 1 227 ? 32.308 13.007 51.783 1.00 11.98 220 LEU A CA 1
ATOM 1552 C C . LEU A 1 227 ? 31.654 13.298 50.436 1.00 11.18 220 LEU A C 1
ATOM 1553 O O . LEU A 1 227 ? 31.810 14.390 49.887 1.00 12.03 220 LEU A O 1
ATOM 1558 N N . GLU A 1 228 ? 30.917 12.328 49.908 1.00 12.93 221 GLU A N 1
ATOM 1559 C CA . GLU A 1 228 ? 30.254 12.522 48.627 1.00 16.03 221 GLU A CA 1
ATOM 1560 C C . GLU A 1 228 ? 29.199 13.614 48.719 1.00 15.80 221 GLU A C 1
ATOM 1561 O O . GLU A 1 228 ? 29.077 14.447 47.819 1.00 16.88 221 GLU A O 1
ATOM 1567 N N . GLN A 1 229 ? 28.435 13.609 49.807 1.00 16.56 222 GLN A N 1
ATOM 1568 C CA . GLN A 1 229 ? 27.398 14.615 50.007 1.00 16.42 222 GLN A CA 1
ATOM 1569 C C . GLN A 1 229 ? 28.027 15.989 50.170 1.00 15.38 222 GLN A C 1
ATOM 1570 O O . GLN A 1 229 ? 27.505 16.980 49.659 1.00 15.27 222 GLN A O 1
ATOM 1576 N N . PHE A 1 230 ? 29.146 16.056 50.888 1.00 13.42 223 PHE A N 1
ATOM 1577 C CA . PHE A 1 230 ? 29.809 17.340 51.075 1.00 12.55 223 PHE A CA 1
ATOM 1578 C C . PHE A 1 230 ? 30.308 17.864 49.731 1.00 14.04 223 PHE A C 1
ATOM 1579 O O . PHE A 1 230 ? 30.134 19.046 49.408 1.00 13.76 223 PHE A O 1
ATOM 1587 N N . ALA A 1 231 ? 30.924 16.988 48.943 1.00 13.13 224 ALA A N 1
ATOM 1588 C CA . ALA A 1 231 ? 31.426 17.381 47.626 1.00 14.93 224 ALA A CA 1
ATOM 1589 C C . ALA A 1 231 ? 30.265 17.928 46.797 1.00 16.00 224 ALA A C 1
ATOM 1590 O O . ALA A 1 231 ? 30.433 18.864 46.015 1.00 17.39 224 ALA A O 1
ATOM 1592 N N . GLY A 1 232 ? 29.085 17.345 46.991 1.00 16.80 225 GLY A N 1
ATOM 1593 C CA . GLY A 1 232 ? 27.911 17.784 46.262 1.00 18.52 225 GLY A CA 1
ATOM 1594 C C . GLY A 1 232 ? 27.510 19.218 46.557 1.00 18.84 225 GLY A C 1
ATOM 1595 O O . GLY A 1 232 ? 27.014 19.918 45.673 1.00 20.29 225 GLY A O 1
ATOM 1596 N N . THR A 1 233 ? 27.720 19.662 47.792 1.00 16.54 226 THR A N 1
ATOM 1597 C CA . THR A 1 233 ? 27.366 21.024 48.176 1.00 17.74 226 THR A CA 1
ATOM 1598 C C . THR A 1 233 ? 28.348 22.033 47.590 1.00 18.74 226 THR A C 1
ATOM 1599 O O . THR A 1 233 ? 28.049 23.223 47.495 1.00 19.09 226 THR A O 1
ATOM 1603 N N . LEU A 1 234 ? 29.524 21.557 47.203 1.00 20.15 227 LEU A N 1
ATOM 1604 C CA . LEU A 1 234 ? 30.545 22.434 46.641 1.00 22.81 227 LEU A CA 1
ATOM 1605 C C . LEU A 1 234 ? 30.403 22.606 45.132 1.00 25.53 227 LEU A C 1
ATOM 1606 O O . LEU A 1 234 ? 30.867 23.599 44.568 1.00 24.64 227 LEU A O 1
ATOM 1611 N N . LYS A 1 235 ? 29.751 21.642 44.490 1.00 28.49 228 LYS A N 1
ATOM 1612 C CA . LYS A 1 235 ? 29.558 21.657 43.042 1.00 33.25 228 LYS A CA 1
ATOM 1613 C C . LYS A 1 235 ? 29.044 22.960 42.433 1.00 35.21 228 LYS A C 1
ATOM 1614 O O . LYS A 1 235 ? 29.591 23.435 41.438 1.00 35.98 228 LYS A O 1
ATOM 1620 N N . ARG A 1 236 ? 27.997 23.534 43.016 1.00 37.51 229 ARG A N 1
ATOM 1621 C CA . ARG A 1 236 ? 27.428 24.768 42.486 1.00 39.64 229 ARG A CA 1
ATOM 1622 C C . ARG A 1 236 ? 28.440 25.905 42.391 1.00 40.41 229 ARG A C 1
ATOM 1623 O O . ARG A 1 236 ? 28.354 26.739 41.491 1.00 40.78 229 ARG A O 1
ATOM 1631 N N . TYR A 1 237 ? 29.397 25.938 43.314 1.00 40.37 230 TYR A N 1
ATOM 1632 C CA . TYR A 1 237 ? 30.408 26.990 43.320 1.00 41.18 230 TYR A CA 1
ATOM 1633 C C . TYR A 1 237 ? 31.621 26.630 42.474 1.00 42.22 230 TYR A C 1
ATOM 1634 O O . TYR A 1 237 ? 32.572 27.404 42.379 1.00 42.60 230 TYR A O 1
ATOM 1643 N N . LEU A 1 238 ? 31.582 25.453 41.860 1.00 43.66 231 LEU A N 1
ATOM 1644 C CA . LEU A 1 238 ? 32.680 24.998 41.021 1.00 44.97 231 LEU A CA 1
ATOM 1645 C C . LEU A 1 238 ? 32.184 24.752 39.599 1.00 46.00 231 LEU A C 1
ATOM 1646 O O . LEU A 1 238 ? 32.264 23.608 39.096 1.00 27.82 231 LEU A O 1
#

Foldseek 3Di:
DDWDWDDPFFTKIKDKAAAVWKKKFQQPFFDKDPQKDKADLCCPDDCVVVSVVVVVVQHDSIIMMGHGIMMDMTGQPAGEGKDKDWDDPWKKKFWPSFFGMWTPQKDDGDFAPPLVGTDMIIGGGTMTMTTAHAYKDKDWDAFAKKAQVLFWGMKIPPKDKDWHAPDDVVCVVVVGDTMMMIGGGIMTMTHDDGPVVVVVVCVVVD

Radius of gyration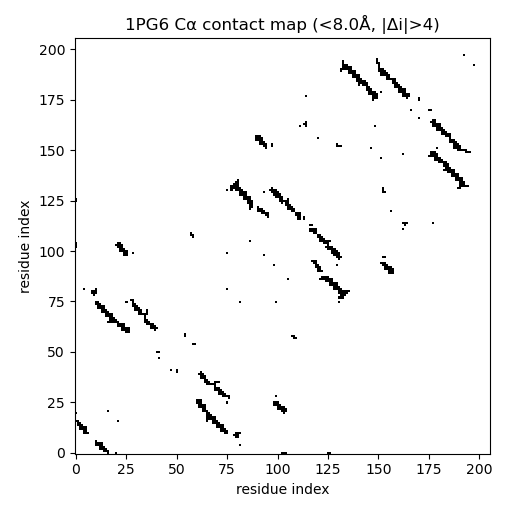: 18.06 Å; Cα contacts (8 Å, |Δi|>4): 459; chains: 1; bounding box: 53×39×42 Å

Solvent-accessible surface area: 12478 Å² total

CATH classification: 3.60.160.10